Protein AF-X0T105-F1 (afdb_monomer_lite)

Structure (mmCIF, N/CA/C/O backbone):
data_AF-X0T105-F1
#
_entry.id   AF-X0T105-F1
#
loop_
_atom_site.group_PDB
_atom_site.id
_atom_site.type_symbol
_atom_site.label_atom_id
_atom_site.label_alt_id
_atom_site.label_comp_id
_atom_site.label_asym_id
_atom_site.label_entity_id
_atom_site.label_seq_id
_atom_site.pdbx_PDB_ins_code
_atom_site.Cartn_x
_atom_site.Cartn_y
_atom_site.Cartn_z
_atom_site.occupancy
_atom_site.B_iso_or_equiv
_atom_site.auth_seq_id
_atom_site.auth_comp_id
_atom_site.auth_asym_id
_atom_site.auth_atom_id
_atom_site.pdbx_PDB_model_num
ATOM 1 N N . ALA A 1 1 ? -6.327 -6.414 -24.635 1.00 57.31 1 ALA A N 1
ATOM 2 C CA . ALA A 1 1 ? -5.485 -7.602 -24.911 1.00 57.31 1 ALA A CA 1
ATOM 3 C C . ALA A 1 1 ? -4.809 -7.550 -26.286 1.00 57.31 1 ALA A C 1
ATOM 5 O O . ALA A 1 1 ? -3.588 -7.620 -26.328 1.00 57.31 1 ALA A O 1
ATOM 6 N N . GLU A 1 2 ? -5.549 -7.419 -27.396 1.00 70.56 2 GLU A N 1
ATOM 7 C CA . GLU A 1 2 ? -4.943 -7.388 -28.745 1.00 70.56 2 GLU A CA 1
ATOM 8 C C . GLU A 1 2 ? -4.011 -6.188 -28.974 1.00 70.56 2 GLU A C 1
ATOM 10 O O . GLU A 1 2 ? -2.948 -6.356 -29.557 1.00 70.56 2 GLU A O 1
ATOM 15 N N . GLU A 1 3 ? -4.324 -5.018 -28.413 1.00 72.06 3 GLU A N 1
ATOM 16 C CA . GLU A 1 3 ? -3.436 -3.845 -28.437 1.00 72.06 3 GLU A CA 1
ATOM 17 C C . GLU A 1 3 ? -2.077 -4.120 -27.766 1.00 72.06 3 GLU A C 1
ATOM 19 O O . GLU A 1 3 ? -1.026 -3.892 -28.360 1.00 72.06 3 GLU A O 1
ATOM 24 N N . VAL A 1 4 ? -2.084 -4.705 -26.561 1.00 66.38 4 VAL A N 1
ATOM 25 C CA . VAL A 1 4 ? -0.856 -5.054 -25.827 1.00 66.38 4 VAL A CA 1
ATOM 26 C C . VAL A 1 4 ? -0.055 -6.121 -26.575 1.00 66.38 4 VAL A C 1
ATOM 28 O O . VAL A 1 4 ? 1.163 -6.005 -26.698 1.00 66.38 4 VAL A O 1
ATOM 31 N N . LYS A 1 5 ? -0.724 -7.134 -27.146 1.00 68.88 5 LYS A N 1
ATOM 32 C CA . LYS A 1 5 ? -0.069 -8.143 -27.994 1.00 68.88 5 LYS A CA 1
ATOM 33 C C . LYS A 1 5 ? 0.552 -7.517 -29.239 1.00 68.88 5 LYS A C 1
ATOM 35 O O . LYS A 1 5 ? 1.673 -7.876 -29.583 1.00 68.88 5 LYS A O 1
ATOM 40 N N . SER A 1 6 ? -0.152 -6.597 -29.897 1.00 71.50 6 SER A N 1
ATOM 41 C CA . SER A 1 6 ? 0.348 -5.876 -31.070 1.00 71.50 6 SER A CA 1
ATOM 42 C C . SER A 1 6 ? 1.576 -5.043 -30.717 1.00 71.50 6 SER A C 1
ATOM 44 O O . SER A 1 6 ? 2.575 -5.126 -31.422 1.00 71.50 6 SER A O 1
ATOM 46 N N . ARG A 1 7 ? 1.544 -4.318 -29.590 1.00 71.75 7 ARG A N 1
ATOM 47 C CA . ARG A 1 7 ? 2.670 -3.508 -29.102 1.00 71.75 7 ARG A CA 1
ATOM 48 C C . ARG A 1 7 ? 3.881 -4.356 -28.718 1.00 71.75 7 ARG A C 1
ATOM 50 O O . ARG A 1 7 ? 5.001 -3.950 -28.980 1.00 71.75 7 ARG A O 1
ATOM 57 N N . ILE A 1 8 ? 3.679 -5.532 -28.118 1.00 67.19 8 ILE A N 1
ATOM 58 C CA . ILE A 1 8 ? 4.776 -6.469 -27.815 1.00 67.19 8 ILE A CA 1
ATOM 59 C C . ILE A 1 8 ? 5.358 -7.054 -29.109 1.00 67.19 8 ILE A C 1
ATOM 61 O O . ILE A 1 8 ? 6.574 -7.147 -29.245 1.00 67.19 8 ILE A O 1
ATOM 65 N N . ARG A 1 9 ? 4.507 -7.438 -30.067 1.00 71.06 9 ARG A N 1
ATOM 66 C CA . ARG A 1 9 ? 4.935 -7.999 -31.360 1.00 71.06 9 ARG A CA 1
ATOM 67 C C . ARG A 1 9 ? 5.631 -6.971 -32.248 1.00 71.06 9 ARG A C 1
ATOM 69 O O . ARG A 1 9 ? 6.526 -7.349 -32.982 1.00 71.06 9 ARG A O 1
ATOM 76 N N . SER A 1 10 ? 5.283 -5.689 -32.152 1.00 68.94 10 SER A N 1
ATOM 77 C CA . SER A 1 10 ? 5.958 -4.624 -32.904 1.00 68.94 10 SER A CA 1
ATOM 78 C C . SER A 1 10 ? 7.367 -4.300 -32.396 1.00 68.94 10 SER A C 1
ATOM 80 O O . SER A 1 10 ? 8.047 -3.494 -33.016 1.00 68.94 10 SER A O 1
ATOM 82 N N . LEU A 1 11 ? 7.823 -4.906 -31.291 1.00 67.12 11 LEU A N 1
ATOM 83 C CA . LEU A 1 11 ? 9.195 -4.762 -30.775 1.00 67.12 11 LEU A CA 1
ATOM 84 C C . LEU A 1 11 ? 10.200 -5.676 -31.505 1.00 67.12 11 LEU A C 1
ATOM 86 O O . LEU A 1 11 ? 11.278 -5.953 -30.977 1.00 67.12 11 LEU A O 1
ATOM 90 N N . GLU A 1 12 ? 9.844 -6.184 -32.691 1.00 53.31 12 GLU A N 1
ATOM 91 C CA . GLU A 1 12 ? 10.689 -7.046 -33.519 1.00 53.31 12 GLU A CA 1
ATOM 92 C C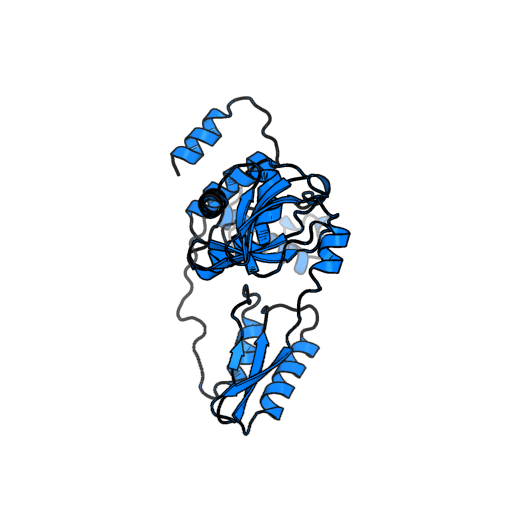 . GLU A 1 12 ? 12.114 -6.470 -33.643 1.00 53.31 12 GLU A C 1
ATOM 94 O O . GLU A 1 12 ? 12.324 -5.383 -34.172 1.00 53.31 12 GLU A O 1
ATOM 99 N N . SER A 1 13 ? 13.094 -7.245 -33.159 1.00 55.31 13 SER A N 1
ATOM 100 C CA . SER A 1 13 ? 14.557 -7.045 -33.219 1.00 55.31 13 SER A CA 1
ATOM 101 C C . SER A 1 13 ? 15.255 -6.164 -32.168 1.00 55.31 13 SER A C 1
ATOM 103 O O . SER A 1 13 ? 16.487 -6.189 -32.110 1.00 55.31 13 SER A O 1
ATOM 105 N N . GLU A 1 14 ? 14.548 -5.485 -31.261 1.00 60.16 14 GLU A N 1
ATOM 106 C CA . GLU A 1 14 ? 15.212 -4.666 -30.235 1.00 60.16 14 GLU A CA 1
ATOM 107 C C . GLU A 1 14 ? 15.417 -5.405 -28.904 1.00 60.16 14 GLU A C 1
ATOM 109 O O . GLU A 1 14 ? 14.545 -6.108 -28.389 1.00 60.16 14 GLU A O 1
ATOM 114 N N . LYS A 1 15 ? 16.597 -5.223 -28.296 1.00 72.25 15 LYS A N 1
ATOM 115 C CA . LYS A 1 15 ? 16.835 -5.623 -26.903 1.00 72.25 15 LYS A CA 1
ATOM 116 C C . LYS A 1 15 ? 15.899 -4.811 -26.002 1.00 72.25 15 LYS A C 1
ATOM 118 O O . LYS A 1 15 ? 16.155 -3.640 -25.741 1.00 72.25 15 LYS A O 1
ATOM 123 N N . ILE A 1 16 ? 14.837 -5.433 -25.496 1.00 74.25 16 ILE A N 1
ATOM 124 C CA . ILE A 1 16 ? 13.918 -4.788 -24.552 1.00 74.25 16 ILE A CA 1
ATOM 125 C C . ILE A 1 16 ? 14.608 -4.676 -23.187 1.00 74.25 16 ILE A C 1
ATOM 127 O O . ILE A 1 16 ? 15.094 -5.667 -22.637 1.00 74.25 16 ILE A O 1
ATOM 131 N N . GLN A 1 17 ? 14.639 -3.471 -22.612 1.00 78.38 17 GLN A N 1
ATOM 132 C CA . GLN A 1 17 ? 15.093 -3.295 -21.232 1.00 78.38 17 GLN A CA 1
ATOM 133 C C . GLN A 1 17 ? 14.165 -4.049 -20.273 1.00 78.38 17 GLN A C 1
ATOM 135 O O . GLN A 1 17 ? 12.943 -3.969 -20.385 1.00 78.38 17 GLN A O 1
ATOM 140 N N . LEU A 1 18 ? 14.742 -4.738 -19.288 1.00 81.69 18 LEU A N 1
ATOM 141 C CA . LEU A 1 18 ? 13.999 -5.596 -18.360 1.00 81.69 18 LEU A CA 1
ATOM 142 C C . LEU A 1 18 ? 12.843 -4.866 -17.646 1.00 81.69 18 LEU A C 1
ATOM 144 O O . LEU A 1 18 ? 11.783 -5.451 -17.440 1.00 81.69 18 LEU A O 1
ATOM 148 N N . VAL A 1 19 ? 13.017 -3.578 -17.330 1.00 83.12 19 VAL A N 1
ATOM 149 C CA . VAL A 1 19 ? 11.973 -2.724 -16.737 1.00 83.12 19 VAL A CA 1
ATOM 150 C C . VAL A 1 19 ? 10.768 -2.532 -17.667 1.00 83.12 19 VAL A C 1
ATOM 152 O O . VAL A 1 19 ? 9.628 -2.621 -17.223 1.00 83.12 19 VAL A O 1
ATOM 155 N N . HIS A 1 20 ? 10.992 -2.351 -18.971 1.00 82.75 20 HIS A N 1
ATOM 156 C CA . HIS A 1 20 ? 9.908 -2.233 -19.947 1.00 82.75 20 HIS A CA 1
ATOM 157 C C . HIS A 1 20 ? 9.188 -3.572 -20.131 1.00 82.75 20 HIS A C 1
ATOM 159 O O . HIS A 1 20 ? 7.960 -3.612 -20.161 1.00 82.75 20 HIS A O 1
ATOM 165 N N . ALA A 1 21 ? 9.941 -4.677 -20.180 1.00 84.75 21 ALA A N 1
ATOM 166 C CA . ALA A 1 21 ? 9.360 -6.016 -20.241 1.00 84.75 21 ALA A CA 1
ATOM 167 C C . ALA A 1 21 ? 8.460 -6.300 -19.027 1.00 84.75 21 ALA A C 1
ATOM 169 O O . ALA A 1 21 ? 7.371 -6.848 -19.193 1.00 84.75 21 ALA A O 1
ATOM 170 N N . TYR A 1 22 ? 8.877 -5.879 -17.827 1.00 87.81 22 TYR A N 1
ATOM 171 C CA . TYR A 1 22 ? 8.063 -5.975 -16.615 1.00 87.81 22 TYR A CA 1
ATOM 172 C C . TYR A 1 22 ? 6.705 -5.277 -16.784 1.00 87.81 22 TYR A C 1
ATOM 174 O O . TYR A 1 22 ? 5.677 -5.923 -16.591 1.00 87.81 22 TYR A O 1
ATOM 182 N N . PHE A 1 23 ? 6.680 -4.004 -17.196 1.00 88.62 23 PHE A N 1
ATOM 183 C CA . PHE A 1 23 ? 5.422 -3.260 -17.328 1.00 88.62 23 PHE A CA 1
ATOM 184 C C . PHE A 1 23 ? 4.513 -3.823 -18.423 1.00 88.62 23 PHE A C 1
ATOM 186 O O . PHE A 1 23 ? 3.315 -3.961 -18.196 1.00 88.62 23 PHE A O 1
ATOM 193 N N . TYR A 1 24 ? 5.064 -4.253 -19.562 1.00 86.00 24 TYR A N 1
ATOM 194 C CA . TYR A 1 24 ? 4.261 -4.895 -20.607 1.00 86.00 24 TYR A CA 1
ATOM 195 C C . TYR A 1 24 ? 3.600 -6.185 -20.132 1.00 86.00 24 TYR A C 1
ATOM 197 O O . TYR A 1 24 ? 2.417 -6.404 -20.390 1.00 86.00 24 TYR A O 1
ATOM 205 N N . LEU A 1 25 ? 4.342 -7.036 -19.425 1.00 88.06 25 LEU A N 1
ATOM 206 C CA . LEU A 1 25 ? 3.786 -8.261 -18.861 1.00 88.06 25 LEU A CA 1
ATOM 207 C C . LEU A 1 25 ? 2.789 -7.953 -17.737 1.00 88.06 25 LEU A C 1
ATOM 209 O O . LEU A 1 25 ? 1.783 -8.650 -17.618 1.00 88.06 25 LEU A O 1
ATOM 213 N N . GLN A 1 26 ? 3.031 -6.906 -16.945 1.00 90.19 26 GLN A N 1
ATOM 214 C CA . GLN A 1 26 ? 2.130 -6.499 -15.873 1.00 90.19 26 GLN A CA 1
ATOM 215 C C . GLN A 1 26 ? 0.808 -5.954 -16.417 1.00 90.19 26 GLN A C 1
ATOM 217 O O . GLN A 1 26 ? -0.227 -6.279 -15.852 1.00 90.19 26 GLN A O 1
ATOM 222 N N . GLU A 1 27 ? 0.793 -5.223 -17.534 1.00 90.19 27 GLU A N 1
ATOM 223 C CA . GLU A 1 27 ? -0.458 -4.827 -18.202 1.00 90.19 27 GLU A CA 1
ATOM 224 C C . GLU A 1 27 ? -1.258 -6.046 -18.697 1.00 90.19 27 GLU A C 1
ATOM 226 O O . GLU A 1 27 ? -2.483 -6.094 -18.569 1.00 90.19 27 GLU A O 1
ATOM 231 N N . VAL A 1 28 ? -0.578 -7.071 -19.232 1.00 87.81 28 VAL A N 1
ATOM 232 C CA . VAL A 1 28 ? -1.235 -8.334 -19.622 1.00 87.81 28 VAL A CA 1
ATOM 233 C C . VAL A 1 28 ? -1.814 -9.045 -18.401 1.00 87.81 28 VAL A C 1
ATOM 235 O O . VAL A 1 28 ? -2.937 -9.540 -18.457 1.00 87.81 28 VAL A O 1
ATOM 238 N N . ALA A 1 29 ? -1.065 -9.093 -17.301 1.00 88.69 29 ALA A N 1
ATOM 239 C CA . ALA A 1 29 ? -1.524 -9.685 -16.053 1.00 88.69 29 ALA A CA 1
ATOM 240 C C . ALA A 1 29 ? -2.717 -8.902 -15.473 1.00 88.69 29 ALA A C 1
ATOM 242 O O . ALA A 1 29 ? -3.734 -9.491 -15.113 1.00 88.69 29 ALA A O 1
ATOM 243 N N . ALA A 1 30 ? -2.644 -7.570 -15.491 1.00 90.25 30 ALA A N 1
ATOM 244 C CA . ALA A 1 30 ? -3.697 -6.682 -15.024 1.00 90.25 30 ALA A CA 1
ATOM 245 C C . ALA A 1 30 ? -4.996 -6.839 -15.810 1.00 90.25 30 ALA A C 1
ATOM 247 O O . ALA A 1 30 ? -6.070 -6.797 -15.214 1.00 90.25 30 ALA A O 1
ATOM 248 N N . PHE A 1 31 ? -4.925 -7.118 -17.112 1.00 86.75 31 PHE A N 1
ATOM 249 C CA . PHE A 1 31 ? -6.108 -7.416 -17.922 1.00 86.75 31 PHE A CA 1
ATOM 250 C C . PHE A 1 31 ? -6.944 -8.585 -17.373 1.00 86.75 31 PHE A C 1
ATOM 252 O O . PHE A 1 31 ? -8.161 -8.588 -17.541 1.00 86.75 31 PHE A O 1
ATOM 259 N N . MET A 1 32 ? -6.321 -9.555 -16.697 1.00 86.69 32 MET A N 1
ATOM 260 C CA . MET A 1 32 ? -7.030 -10.698 -16.112 1.00 86.69 32 MET A CA 1
ATOM 261 C C . MET A 1 32 ? -7.879 -10.314 -14.894 1.00 86.69 32 MET A C 1
ATOM 263 O O . MET A 1 32 ? -8.786 -11.065 -14.550 1.00 86.69 32 MET A O 1
ATOM 267 N N . GLN A 1 33 ? -7.597 -9.161 -14.267 1.00 87.81 33 GLN A N 1
ATOM 268 C CA . GLN A 1 33 ? -8.252 -8.682 -13.042 1.00 87.81 33 GLN A CA 1
ATOM 269 C C . GLN A 1 33 ? -8.313 -9.775 -11.954 1.00 87.81 33 GLN A C 1
ATOM 271 O O . GLN A 1 33 ? -9.323 -9.951 -11.279 1.00 87.81 33 GLN A O 1
ATOM 276 N N . ASP A 1 34 ? -7.222 -10.528 -11.811 1.00 85.81 34 ASP A N 1
ATOM 277 C CA . ASP A 1 34 ? -7.044 -11.553 -10.788 1.00 85.81 34 ASP A CA 1
ATOM 278 C C . ASP A 1 34 ? -5.844 -11.195 -9.907 1.00 85.81 34 ASP A C 1
ATOM 280 O O . ASP A 1 34 ? -4.727 -11.081 -10.412 1.00 85.81 34 ASP A O 1
ATOM 284 N N . GLU A 1 35 ? -6.067 -11.063 -8.597 1.00 81.88 35 GLU A N 1
ATOM 285 C CA . GLU A 1 35 ? -5.063 -10.691 -7.588 1.00 81.88 35 GLU A CA 1
ATOM 286 C C . GLU A 1 35 ? -3.753 -11.484 -7.692 1.00 81.88 35 GLU A C 1
ATOM 288 O O . GLU A 1 35 ? -2.650 -10.952 -7.493 1.00 81.88 35 GLU A O 1
ATOM 293 N N . HIS A 1 36 ? -3.884 -12.782 -7.946 1.00 82.75 36 HIS A N 1
ATOM 294 C CA . HIS A 1 36 ? -2.789 -13.737 -7.884 1.00 82.75 36 HIS A CA 1
ATOM 295 C C . HIS A 1 36 ? -2.027 -13.805 -9.212 1.00 82.75 36 HIS A C 1
ATOM 297 O O . HIS A 1 36 ? -0.883 -14.266 -9.258 1.00 82.75 36 HIS A O 1
ATOM 303 N N . THR A 1 37 ? -2.614 -13.264 -10.279 1.00 86.00 37 THR A N 1
ATOM 304 C CA . THR A 1 37 ? -2.012 -13.112 -11.599 1.00 86.00 37 THR A CA 1
ATOM 305 C C . THR A 1 37 ? -1.273 -11.781 -11.676 1.00 86.00 37 THR A C 1
ATOM 307 O O . THR A 1 37 ? -1.793 -10.777 -12.157 1.00 86.00 37 THR A O 1
ATOM 310 N N . LYS A 1 38 ? -0.023 -11.777 -11.203 1.00 85.50 38 LYS A N 1
ATOM 311 C CA . LYS A 1 38 ? 0.875 -10.614 -11.251 1.00 85.50 38 LYS A CA 1
ATOM 312 C C . LYS A 1 38 ? 2.287 -10.990 -11.663 1.00 85.50 38 LYS A C 1
ATOM 314 O O . LYS A 1 38 ? 2.777 -12.082 -11.362 1.00 85.50 38 LYS A O 1
ATOM 319 N N . VAL A 1 39 ? 2.971 -10.053 -12.304 1.00 86.94 39 VAL A N 1
ATOM 320 C CA . VAL A 1 39 ? 4.407 -10.156 -12.549 1.00 86.94 39 VAL A CA 1
ATOM 321 C C . VAL A 1 39 ? 5.117 -9.751 -11.268 1.00 86.94 39 VAL A C 1
ATOM 323 O O . VAL A 1 39 ? 4.857 -8.693 -10.700 1.00 86.94 39 VAL A O 1
ATOM 326 N N . ARG A 1 40 ? 6.011 -10.606 -10.767 1.00 80.06 40 ARG A N 1
ATOM 327 C CA . ARG A 1 40 ? 6.778 -10.259 -9.569 1.00 80.06 40 ARG A CA 1
ATOM 328 C C . ARG A 1 40 ? 7.721 -9.105 -9.876 1.00 80.06 40 ARG A C 1
ATOM 330 O O . ARG A 1 40 ? 8.442 -9.135 -10.872 1.00 80.06 40 ARG A O 1
ATOM 337 N N . PHE A 1 41 ? 7.735 -8.134 -8.971 1.00 72.50 41 PHE A N 1
ATOM 338 C CA . PHE A 1 41 ? 8.674 -7.024 -9.004 1.00 72.50 41 PHE A CA 1
ATOM 339 C C . PHE A 1 41 ? 10.119 -7.534 -9.072 1.00 72.50 41 PHE A C 1
ATOM 341 O O . PHE A 1 41 ? 10.470 -8.543 -8.446 1.00 72.50 41 PHE A O 1
ATOM 348 N N . LEU A 1 42 ? 10.967 -6.857 -9.846 1.00 73.25 42 LEU A N 1
ATOM 349 C CA . LEU A 1 42 ? 12.355 -7.276 -10.031 1.00 73.25 42 LEU A CA 1
ATOM 350 C C . LEU A 1 42 ? 13.124 -7.122 -8.715 1.00 73.25 42 LEU A C 1
ATOM 352 O O . LEU A 1 42 ? 13.201 -6.031 -8.160 1.00 73.25 42 LEU A O 1
ATOM 356 N N . ARG A 1 43 ? 13.776 -8.191 -8.241 1.00 69.56 43 ARG A N 1
ATOM 357 C CA . ARG A 1 43 ? 14.592 -8.151 -7.008 1.00 69.56 43 ARG A CA 1
ATOM 358 C C . ARG A 1 43 ? 15.737 -7.130 -7.055 1.00 69.56 43 ARG A C 1
ATOM 360 O O . ARG A 1 43 ? 16.271 -6.765 -6.017 1.00 69.56 43 ARG A O 1
ATOM 367 N N . THR A 1 44 ? 16.150 -6.703 -8.246 1.00 74.25 44 THR A N 1
ATOM 368 C CA . THR A 1 44 ? 17.227 -5.726 -8.458 1.00 74.25 44 THR A CA 1
ATOM 369 C C . THR A 1 44 ? 16.726 -4.293 -8.580 1.00 74.25 44 THR A C 1
ATOM 371 O O . THR A 1 44 ? 17.521 -3.411 -8.887 1.00 74.25 44 THR A O 1
ATOM 374 N N . TRP A 1 45 ? 15.436 -4.039 -8.364 1.00 76.00 45 TRP A N 1
ATOM 375 C CA . TRP A 1 45 ? 14.841 -2.731 -8.602 1.00 76.00 45 TRP A CA 1
ATOM 376 C C . TRP A 1 45 ? 15.522 -1.602 -7.834 1.00 76.00 45 TRP A C 1
ATOM 378 O O . TRP A 1 45 ? 15.879 -0.596 -8.433 1.00 76.00 45 TRP A O 1
ATOM 388 N N . ASP A 1 46 ? 15.811 -1.817 -6.552 1.00 78.25 46 ASP A N 1
ATOM 389 C CA . ASP A 1 46 ? 16.501 -0.839 -5.701 1.00 78.25 46 ASP A CA 1
ATOM 390 C C . ASP A 1 46 ? 17.898 -0.484 -6.219 1.00 78.25 46 ASP A C 1
ATOM 392 O O . ASP A 1 46 ? 18.402 0.599 -5.946 1.00 78.25 46 ASP A O 1
ATOM 396 N N . LYS A 1 47 ? 18.522 -1.366 -7.012 1.00 80.94 47 LYS A N 1
ATOM 397 C CA . LYS A 1 47 ? 19.796 -1.070 -7.683 1.00 80.94 47 LYS A CA 1
ATOM 398 C C . LYS A 1 47 ? 19.612 -0.179 -8.911 1.00 80.94 47 LYS A C 1
ATOM 400 O O . LYS A 1 47 ? 20.526 0.557 -9.259 1.00 80.94 47 LYS A O 1
ATOM 405 N N . HIS A 1 48 ? 18.472 -0.284 -9.592 1.00 81.19 48 HIS A N 1
ATOM 406 C CA . HIS A 1 48 ? 18.157 0.516 -10.780 1.00 81.19 48 HIS A CA 1
ATOM 407 C C . HIS A 1 48 ? 17.529 1.866 -10.427 1.00 81.19 48 HIS A C 1
ATOM 409 O O . HIS A 1 48 ? 17.724 2.832 -11.156 1.00 81.19 48 HIS A O 1
ATOM 415 N N . PHE A 1 49 ? 16.813 1.922 -9.306 1.00 85.44 49 PHE A N 1
ATOM 416 C CA . PHE A 1 49 ? 16.136 3.098 -8.780 1.00 85.44 49 PHE A CA 1
ATOM 417 C C . PHE A 1 49 ? 16.439 3.177 -7.278 1.00 85.44 49 PHE A C 1
ATOM 419 O O . PHE A 1 49 ? 15.629 2.718 -6.474 1.00 85.44 49 PHE A O 1
ATOM 426 N N . PRO A 1 50 ? 17.629 3.656 -6.875 1.00 87.56 50 PRO A N 1
ATOM 427 C CA . PRO A 1 50 ? 17.993 3.783 -5.459 1.00 87.56 50 PRO A CA 1
ATOM 428 C C . PRO A 1 50 ? 17.296 4.968 -4.774 1.00 87.56 50 PRO A C 1
ATOM 430 O O . PRO A 1 50 ? 17.184 5.014 -3.549 1.00 87.56 50 PRO A O 1
ATOM 433 N N . GLU A 1 51 ? 16.816 5.912 -5.578 1.00 91.56 51 GLU A N 1
ATOM 434 C CA . GLU A 1 51 ? 16.114 7.116 -5.163 1.00 91.56 51 GLU A CA 1
ATOM 435 C C . GLU A 1 51 ? 14.631 6.821 -4.896 1.00 91.56 51 GLU A C 1
ATOM 437 O O . GLU A 1 51 ? 14.012 5.936 -5.505 1.00 91.56 51 GLU A O 1
ATOM 442 N N . ARG A 1 52 ? 14.038 7.558 -3.960 1.00 93.44 52 ARG A N 1
ATOM 443 C CA . ARG A 1 52 ? 12.626 7.449 -3.591 1.00 93.44 52 ARG A CA 1
ATOM 444 C C . ARG A 1 52 ? 11.943 8.798 -3.671 1.00 93.44 52 ARG A C 1
ATOM 446 O O . ARG A 1 52 ? 12.490 9.810 -3.239 1.00 93.44 52 ARG A O 1
ATOM 453 N N . PHE A 1 53 ? 10.723 8.769 -4.201 1.00 96.38 53 PHE A N 1
ATOM 454 C CA . PHE A 1 53 ? 9.788 9.876 -4.081 1.00 96.38 53 PHE A CA 1
ATOM 455 C C . PHE A 1 53 ? 9.370 9.989 -2.609 1.00 96.38 53 PHE A C 1
ATOM 457 O O . PHE A 1 53 ? 8.866 9.002 -2.074 1.00 96.38 53 PHE A O 1
ATOM 464 N N . PRO A 1 54 ? 9.613 11.124 -1.934 1.00 96.75 54 PRO A N 1
ATOM 465 C CA . PRO A 1 54 ? 9.490 11.204 -0.481 1.00 96.75 54 PRO A CA 1
ATOM 466 C C . PRO A 1 54 ? 8.064 11.454 0.024 1.00 96.75 54 PRO A C 1
ATOM 468 O O . PRO A 1 54 ? 7.869 11.522 1.233 1.00 96.75 54 PRO A O 1
ATOM 471 N N . LEU A 1 55 ? 7.069 11.610 -0.853 1.00 97.31 55 LEU A N 1
ATOM 472 C CA . LEU A 1 55 ? 5.696 11.875 -0.425 1.00 97.31 55 LEU A CA 1
ATOM 473 C C . LEU A 1 55 ? 4.919 10.568 -0.252 1.00 97.31 55 LEU A C 1
ATOM 475 O O . LEU A 1 55 ? 4.778 9.788 -1.198 1.00 97.31 55 LEU A O 1
ATOM 479 N N . ILE A 1 56 ? 4.360 10.365 0.939 1.00 95.62 56 ILE A N 1
ATOM 480 C CA . ILE A 1 56 ? 3.328 9.357 1.182 1.00 95.62 56 ILE A CA 1
ATOM 481 C C . ILE A 1 56 ? 2.000 9.952 0.737 1.00 95.62 56 ILE A C 1
ATOM 483 O O . ILE A 1 56 ? 1.589 10.993 1.249 1.00 95.62 56 ILE A O 1
ATOM 487 N N . ILE A 1 57 ? 1.324 9.299 -0.207 1.00 96.25 57 ILE A N 1
ATOM 488 C CA . ILE A 1 57 ? 0.073 9.797 -0.782 1.00 96.25 57 ILE A CA 1
ATOM 489 C C . ILE A 1 57 ? -1.138 8.978 -0.337 1.00 96.25 57 ILE A C 1
ATOM 491 O O . ILE A 1 57 ? -1.030 7.803 0.014 1.00 96.25 57 ILE A O 1
ATOM 495 N N . LYS A 1 58 ? -2.315 9.596 -0.407 1.00 95.50 58 LYS A N 1
ATOM 496 C CA . LYS A 1 58 ? -3.613 8.941 -0.273 1.00 95.50 58 LYS A CA 1
ATOM 497 C C . LYS A 1 58 ? -4.508 9.318 -1.438 1.00 95.50 58 LYS A C 1
ATOM 499 O O . LYS A 1 58 ? -4.683 10.496 -1.730 1.00 95.50 58 LYS A O 1
ATOM 504 N N . ILE A 1 59 ? -5.116 8.322 -2.066 1.00 94.44 59 ILE A N 1
ATOM 505 C CA . ILE A 1 59 ? -6.116 8.513 -3.107 1.00 94.44 59 ILE A CA 1
ATOM 506 C C . ILE A 1 59 ? -7.482 8.481 -2.433 1.00 94.44 59 ILE A C 1
ATOM 508 O O . ILE A 1 59 ? -7.934 7.449 -1.922 1.00 94.44 59 ILE A O 1
ATOM 512 N N . PHE A 1 60 ? -8.170 9.615 -2.446 1.00 90.88 60 PHE A N 1
ATOM 513 C CA . PHE A 1 60 ? -9.516 9.725 -1.908 1.00 90.88 60 PHE A CA 1
ATOM 514 C C . PHE A 1 60 ? -10.460 10.258 -2.978 1.00 90.88 60 PHE A C 1
ATOM 516 O O . PHE A 1 60 ? -10.323 11.381 -3.457 1.00 90.88 60 PHE A O 1
ATOM 523 N N . LYS A 1 61 ? -11.443 9.423 -3.340 1.00 86.31 61 LYS A N 1
ATOM 524 C CA . LYS A 1 61 ? -12.283 9.617 -4.531 1.00 86.31 61 LYS A CA 1
ATOM 525 C C . LYS A 1 61 ? -11.402 9.736 -5.782 1.00 86.31 61 LYS A C 1
ATOM 527 O O . LYS A 1 61 ? -10.792 8.731 -6.138 1.00 86.31 61 LYS A O 1
ATOM 532 N N . GLU A 1 62 ? -11.351 10.916 -6.390 1.00 84.62 62 GLU A N 1
ATOM 533 C CA . GLU A 1 62 ? -10.606 11.235 -7.616 1.00 84.62 62 GLU A CA 1
ATOM 534 C C . GLU A 1 62 ? -9.354 12.082 -7.333 1.00 84.62 62 GLU A C 1
ATOM 536 O O . GLU A 1 62 ? -8.549 12.312 -8.228 1.00 84.62 62 GLU A O 1
ATOM 541 N N . ASN A 1 63 ? -9.160 12.503 -6.079 1.00 92.94 63 ASN A N 1
ATOM 542 C CA . ASN A 1 63 ? -8.081 13.400 -5.686 1.00 92.94 63 ASN A CA 1
ATOM 543 C C . ASN A 1 63 ? -6.957 12.633 -4.989 1.00 92.94 63 ASN A C 1
ATOM 545 O O . ASN A 1 63 ? -7.180 11.602 -4.340 1.00 92.94 63 ASN A O 1
ATOM 549 N N . VAL A 1 64 ? -5.750 13.183 -5.081 1.00 96.88 64 VAL A N 1
ATOM 550 C CA . VAL A 1 64 ? -4.562 12.662 -4.407 1.00 96.88 64 VAL A CA 1
ATOM 551 C C . VAL A 1 64 ? -4.128 13.656 -3.346 1.00 96.88 64 VAL A C 1
ATOM 553 O O . VAL A 1 64 ? -3.997 14.840 -3.624 1.00 96.88 64 VAL A O 1
ATOM 556 N N . TYR A 1 65 ? -3.905 13.174 -2.132 1.00 97.88 65 TYR A N 1
ATOM 557 C CA . TYR A 1 65 ? -3.509 13.987 -0.990 1.00 97.88 65 TYR A CA 1
ATOM 558 C C . TYR A 1 65 ? -2.157 13.535 -0.461 1.00 97.88 65 TYR A C 1
ATOM 560 O O . TYR A 1 65 ? -1.882 12.337 -0.401 1.00 97.88 65 TYR A O 1
ATOM 568 N N . VAL A 1 66 ? -1.327 14.480 -0.040 1.00 97.81 66 VAL A N 1
ATOM 569 C CA . VAL A 1 66 ? -0.083 14.199 0.676 1.00 97.81 66 VAL A CA 1
ATOM 570 C C . VAL A 1 66 ? -0.435 13.873 2.123 1.00 97.81 66 VAL A C 1
ATOM 572 O O . VAL A 1 66 ? -0.973 14.708 2.835 1.00 97.81 66 VAL A O 1
ATOM 575 N N . MET A 1 67 ? -0.148 12.661 2.580 1.00 96.38 67 MET A N 1
ATOM 576 C CA . MET A 1 67 ? -0.302 12.280 3.988 1.00 96.38 67 MET A CA 1
ATOM 577 C C . MET A 1 67 ? 0.916 12.681 4.809 1.00 96.38 67 MET A C 1
ATOM 579 O O . MET A 1 67 ? 0.784 13.061 5.969 1.00 96.38 67 MET A O 1
ATOM 583 N N . GLN A 1 68 ? 2.099 12.576 4.207 1.00 96.19 68 GLN A N 1
ATOM 584 C CA . GLN A 1 68 ? 3.364 12.877 4.857 1.00 96.19 68 GLN A CA 1
ATOM 585 C C . GLN A 1 68 ? 4.419 13.220 3.806 1.00 96.19 68 GLN A C 1
ATOM 587 O O . GLN A 1 68 ? 4.523 12.534 2.789 1.00 96.19 68 GLN A O 1
ATOM 592 N N . ASP A 1 69 ? 5.220 14.244 4.078 1.00 97.25 69 ASP A N 1
ATOM 593 C CA . ASP A 1 69 ? 6.470 14.505 3.370 1.00 97.25 69 ASP A CA 1
ATOM 594 C C . ASP A 1 69 ? 7.632 13.957 4.208 1.00 97.25 69 ASP A C 1
ATOM 596 O O . ASP A 1 69 ? 7.875 14.402 5.331 1.00 97.25 69 ASP A O 1
ATOM 600 N N . LEU A 1 70 ? 8.316 12.937 3.691 1.00 96.69 70 LEU A N 1
ATOM 601 C CA . LEU A 1 70 ? 9.495 12.341 4.327 1.00 96.69 70 LEU A CA 1
ATOM 602 C C . LEU A 1 70 ? 10.788 13.082 3.951 1.00 96.69 70 LEU A C 1
ATOM 604 O O . LEU A 1 70 ? 11.857 12.794 4.497 1.00 96.69 70 LEU A O 1
ATOM 608 N N . GLY A 1 71 ? 10.718 13.998 2.992 1.00 95.25 71 GLY A N 1
ATOM 609 C CA . GLY A 1 71 ? 11.841 14.730 2.437 1.00 95.25 71 GLY A CA 1
ATOM 610 C C . GLY A 1 71 ? 11.997 16.123 3.046 1.00 95.25 71 GLY A C 1
ATOM 611 O O . GLY A 1 71 ? 11.347 16.475 4.028 1.00 95.25 71 GLY A O 1
ATOM 612 N N . PRO A 1 72 ? 12.897 16.934 2.473 1.00 95.56 72 PRO A N 1
ATOM 613 C CA . PRO A 1 72 ? 13.147 18.297 2.927 1.00 95.56 72 PRO A CA 1
ATOM 614 C C . PRO A 1 72 ? 12.237 19.343 2.259 1.00 95.56 72 PRO A C 1
ATOM 616 O O . PRO A 1 72 ? 12.439 20.530 2.499 1.00 95.56 72 PRO A O 1
ATOM 619 N N . ALA A 1 73 ? 11.297 18.947 1.386 1.00 95.69 73 ALA A N 1
ATOM 620 C CA . ALA A 1 73 ? 10.462 19.897 0.643 1.00 95.69 73 ALA A CA 1
ATOM 621 C C . ALA A 1 73 ? 9.455 20.621 1.552 1.00 95.69 73 ALA A C 1
ATOM 623 O O . ALA A 1 73 ? 9.131 21.778 1.297 1.00 95.69 73 ALA A O 1
ATOM 624 N N . GLY A 1 74 ? 9.023 19.971 2.635 1.00 95.00 74 GLY A N 1
ATOM 625 C CA . GLY A 1 74 ? 8.160 20.562 3.651 1.00 95.00 74 GLY A CA 1
ATOM 626 C C . GLY A 1 74 ? 6.715 20.734 3.193 1.00 95.00 74 GLY A C 1
ATOM 627 O O . GLY A 1 74 ? 6.048 21.647 3.676 1.00 95.00 74 GLY A O 1
ATOM 628 N N . ILE A 1 75 ? 6.227 19.889 2.277 1.00 97.69 75 ILE A N 1
ATOM 629 C CA . ILE A 1 75 ? 4.841 19.975 1.800 1.00 97.69 75 ILE A CA 1
ATOM 630 C C . ILE A 1 75 ? 3.891 19.665 2.968 1.00 97.69 75 ILE A C 1
ATOM 632 O O . ILE A 1 75 ? 4.012 18.595 3.577 1.00 97.69 75 ILE A O 1
ATOM 636 N N . PRO A 1 76 ? 2.932 20.554 3.291 1.00 97.75 76 PRO A N 1
ATOM 637 C CA . PRO A 1 76 ? 2.009 20.323 4.394 1.00 97.75 76 PRO A CA 1
ATOM 638 C C . PRO A 1 76 ? 1.180 19.046 4.209 1.00 97.75 76 PRO A C 1
ATOM 640 O O . PRO A 1 76 ? 0.733 18.723 3.103 1.00 97.75 76 PRO A O 1
ATOM 643 N N . ALA A 1 77 ? 0.920 18.335 5.307 1.00 97.31 77 ALA A N 1
ATOM 644 C CA . ALA A 1 77 ? -0.002 17.205 5.293 1.00 97.31 77 ALA A CA 1
ATOM 645 C C . ALA A 1 77 ? -1.407 17.654 4.855 1.00 97.31 77 ALA A C 1
ATOM 647 O O . ALA A 1 77 ? -1.842 18.769 5.138 1.00 97.31 77 ALA A O 1
ATOM 648 N N . TYR A 1 78 ? -2.114 16.759 4.176 1.00 96.94 78 TYR A N 1
ATOM 649 C CA . TYR A 1 78 ? -3.423 16.960 3.552 1.00 96.94 78 TYR A CA 1
ATOM 650 C C . TYR A 1 78 ? -3.450 17.947 2.379 1.00 96.94 78 TYR A C 1
ATOM 652 O O . TYR A 1 78 ? -4.531 18.243 1.870 1.00 96.94 78 TYR A O 1
ATOM 660 N N . SER A 1 79 ? -2.287 18.389 1.892 1.00 98.19 79 SER A N 1
ATOM 661 C CA . SER A 1 79 ? -2.193 19.101 0.615 1.00 98.19 79 SER A CA 1
ATOM 662 C C . SER A 1 79 ? -2.713 18.227 -0.519 1.00 98.19 79 SER A C 1
ATOM 664 O O . SER A 1 79 ? -2.365 17.048 -0.617 1.00 98.19 79 SER A O 1
ATOM 666 N N . GLU A 1 80 ? -3.527 18.799 -1.396 1.00 98.31 80 GLU A N 1
ATOM 667 C CA . GLU A 1 80 ? -3.987 18.127 -2.605 1.00 98.31 80 GLU A CA 1
ATOM 668 C C . GLU A 1 80 ? -2.912 18.225 -3.681 1.00 98.31 80 GLU A C 1
ATOM 670 O O . GLU A 1 80 ? -2.488 19.310 -4.061 1.00 98.31 80 GLU A O 1
ATOM 675 N N . LEU A 1 81 ? -2.464 17.082 -4.171 1.00 98.25 81 LEU A N 1
ATOM 676 C CA . LEU A 1 81 ? -1.444 16.970 -5.192 1.00 98.25 81 LEU A CA 1
ATOM 677 C C . LEU A 1 81 ? -2.083 17.131 -6.578 1.00 98.25 81 LEU A C 1
ATOM 679 O O . LEU A 1 81 ? -2.901 16.307 -6.986 1.00 98.25 81 LEU A O 1
ATOM 683 N N . LEU A 1 82 ? -1.696 18.180 -7.303 1.00 98.44 82 LEU A N 1
ATOM 684 C CA . LEU A 1 82 ? -2.311 18.554 -8.579 1.00 98.44 82 LEU A CA 1
ATOM 685 C C . LEU A 1 82 ? -1.538 17.992 -9.772 1.00 98.44 82 LEU A C 1
ATOM 687 O O . LEU A 1 82 ? -2.118 17.355 -10.653 1.00 98.44 82 LEU A O 1
ATOM 691 N N . SER A 1 83 ? -0.221 18.206 -9.808 1.00 98.31 83 SER A N 1
ATOM 692 C CA . SER A 1 83 ? 0.635 17.735 -10.902 1.00 98.31 83 SER A CA 1
ATOM 693 C C . SER A 1 83 ? 2.060 17.418 -10.456 1.00 98.31 83 SER A C 1
ATOM 695 O O . SER A 1 83 ? 2.535 17.926 -9.437 1.00 98.31 83 SER A O 1
ATOM 697 N N . ILE A 1 84 ? 2.728 16.563 -11.234 1.00 98.44 84 ILE A N 1
ATOM 698 C CA . ILE A 1 84 ? 4.158 16.265 -11.119 1.00 98.44 84 ILE A CA 1
ATOM 699 C C . ILE A 1 84 ? 4.806 16.440 -12.495 1.00 98.44 84 ILE A C 1
ATOM 701 O O . ILE A 1 84 ? 4.353 15.841 -13.471 1.00 98.44 84 ILE A O 1
ATOM 705 N N . ASP A 1 85 ? 5.856 17.256 -12.574 1.00 97.88 85 ASP A N 1
ATOM 706 C CA . ASP A 1 85 ? 6.568 17.633 -13.804 1.00 97.88 85 ASP A CA 1
ATOM 707 C C . ASP A 1 85 ? 5.607 18.081 -14.922 1.00 97.88 85 ASP A C 1
ATOM 709 O O . ASP A 1 85 ? 5.689 17.645 -16.072 1.00 97.88 85 ASP A O 1
ATOM 713 N N . GLY A 1 86 ? 4.632 18.919 -14.554 1.00 96.94 86 GLY A N 1
ATOM 714 C CA . GLY A 1 86 ? 3.618 19.466 -15.459 1.00 96.94 86 GLY A CA 1
ATOM 715 C C . GLY A 1 86 ? 2.509 18.493 -15.873 1.00 96.94 86 GLY A C 1
ATOM 716 O O . GLY A 1 86 ? 1.606 18.889 -16.610 1.00 96.94 86 GLY A O 1
ATOM 717 N N . ARG A 1 87 ? 2.532 17.237 -15.408 1.00 97.62 87 ARG A N 1
ATOM 718 C CA . ARG A 1 87 ? 1.494 16.244 -15.707 1.00 97.62 87 ARG A CA 1
ATOM 719 C C . ARG A 1 87 ? 0.464 16.144 -14.575 1.00 97.62 87 ARG A C 1
ATOM 721 O O . ARG A 1 87 ? 0.876 15.922 -13.435 1.00 97.62 87 ARG A O 1
ATOM 728 N N . PRO A 1 88 ? -0.854 16.237 -14.852 1.00 97.50 88 PRO A N 1
ATOM 729 C CA . PRO A 1 88 ? -1.881 16.070 -13.826 1.00 97.50 88 PRO A CA 1
ATOM 730 C C . PRO A 1 88 ? -1.777 14.713 -13.130 1.00 97.50 88 PRO A C 1
ATOM 732 O O . PRO A 1 88 ? -1.735 13.668 -13.784 1.00 97.50 88 PRO A O 1
ATOM 735 N N . VAL A 1 89 ? -1.776 14.707 -11.796 1.00 96.75 89 VAL A N 1
ATOM 736 C CA . VAL A 1 89 ? -1.641 13.458 -11.032 1.00 96.75 89 VAL A CA 1
ATOM 737 C C . VAL A 1 89 ? -2.844 12.543 -11.240 1.00 96.75 89 VAL A C 1
ATOM 739 O O . VAL A 1 89 ? -2.662 11.331 -11.308 1.00 96.75 89 VAL A O 1
ATOM 742 N N . ALA A 1 90 ? -4.044 13.093 -11.439 1.00 93.00 90 ALA A N 1
ATOM 743 C CA . ALA A 1 90 ? -5.230 12.306 -11.780 1.00 93.00 90 ALA A CA 1
ATOM 744 C C . ALA A 1 90 ? -5.005 11.422 -13.026 1.00 93.00 90 ALA A C 1
ATOM 746 O O . ALA A 1 90 ? -5.283 10.227 -12.991 1.00 93.00 90 ALA A O 1
ATOM 747 N N . GLU A 1 91 ? -4.387 11.961 -14.083 1.00 94.56 91 GLU A N 1
ATOM 748 C CA . GLU A 1 91 ? -4.057 11.184 -15.287 1.00 94.56 91 GLU A CA 1
ATOM 749 C C . GLU A 1 91 ? -2.996 10.110 -15.022 1.00 94.56 91 GLU A C 1
ATOM 751 O O . GLU A 1 91 ? -3.031 9.026 -15.608 1.00 94.56 91 GLU A O 1
ATOM 756 N N . MET A 1 92 ? -2.028 10.399 -14.146 1.00 95.44 92 MET A N 1
ATOM 757 C CA . MET A 1 92 ? -1.017 9.416 -13.750 1.00 95.44 92 MET A CA 1
ATOM 758 C C . MET A 1 92 ? -1.662 8.271 -12.965 1.00 95.44 92 MET A C 1
ATOM 760 O O . MET A 1 92 ? -1.335 7.109 -13.192 1.00 95.44 92 MET A O 1
ATOM 764 N N . ILE A 1 93 ? -2.607 8.571 -12.076 1.00 93.00 93 ILE A N 1
ATOM 765 C CA . ILE A 1 93 ? -3.380 7.562 -11.348 1.00 93.00 93 ILE A CA 1
ATOM 766 C C . ILE A 1 93 ? -4.262 6.741 -12.299 1.00 93.00 93 ILE A C 1
ATOM 768 O O . ILE A 1 93 ? -4.324 5.519 -12.162 1.00 93.00 93 ILE A O 1
ATOM 772 N N . ASP A 1 94 ? -4.856 7.353 -13.319 1.00 91.38 94 ASP A N 1
ATOM 773 C CA . ASP A 1 94 ? -5.616 6.613 -14.330 1.00 91.38 94 ASP A CA 1
ATOM 774 C C . ASP A 1 94 ? -4.750 5.634 -15.128 1.00 91.38 94 ASP A C 1
ATOM 776 O O . ASP A 1 94 ? -5.143 4.493 -15.396 1.00 91.38 94 ASP A O 1
ATOM 780 N N . ASP A 1 95 ? -3.522 6.034 -15.445 1.00 92.88 95 ASP A N 1
ATOM 781 C CA . ASP A 1 95 ? -2.534 5.144 -16.044 1.00 92.88 95 ASP A CA 1
ATOM 782 C C . ASP A 1 95 ? -2.117 4.004 -15.108 1.00 92.88 95 ASP A C 1
ATOM 784 O O . ASP A 1 95 ? -1.891 2.882 -15.570 1.00 92.88 95 ASP A O 1
ATOM 788 N N . CYS A 1 96 ? -2.060 4.253 -13.799 1.00 91.69 96 CYS A N 1
ATOM 789 C CA . CYS A 1 96 ? -1.768 3.224 -12.805 1.00 91.69 96 CYS A CA 1
ATOM 790 C C . CYS A 1 96 ? -2.805 2.090 -12.837 1.00 91.69 96 CYS A C 1
ATOM 792 O O . CYS A 1 96 ? -2.447 0.926 -12.649 1.00 91.69 96 CYS A O 1
ATOM 794 N N . TRP A 1 97 ? -4.072 2.373 -13.161 1.00 90.44 97 TRP A N 1
ATOM 795 C CA . TRP A 1 97 ? -5.116 1.343 -13.265 1.00 90.44 97 TRP A CA 1
ATOM 796 C C . TRP A 1 97 ? -4.846 0.292 -14.338 1.00 90.44 97 TRP A C 1
ATOM 798 O O . TRP A 1 97 ? -5.330 -0.834 -14.213 1.00 90.44 97 TRP A O 1
ATOM 808 N N . LYS A 1 98 ? -4.026 0.611 -15.345 1.00 90.38 98 LYS A N 1
ATOM 809 C CA . LYS A 1 98 ? -3.590 -0.342 -16.379 1.00 90.38 98 LYS A CA 1
ATOM 810 C C . LYS A 1 98 ? -2.611 -1.384 -15.836 1.00 90.38 98 LYS A C 1
ATOM 812 O O . LYS A 1 98 ? -2.436 -2.431 -16.451 1.00 90.38 98 LYS A O 1
ATOM 817 N N . LEU A 1 99 ? -1.986 -1.110 -14.691 1.00 91.44 99 LEU A N 1
ATOM 818 C CA . LEU A 1 99 ? -0.981 -1.962 -14.055 1.00 91.44 99 LEU A CA 1
ATOM 819 C C . LEU A 1 99 ? -1.529 -2.749 -12.863 1.00 91.44 99 LEU A C 1
ATOM 821 O O . LEU A 1 99 ? -0.857 -3.660 -12.377 1.00 91.44 99 LEU A O 1
ATOM 825 N N . VAL A 1 100 ? -2.732 -2.430 -12.383 1.00 91.38 100 VAL A N 1
ATOM 826 C CA . VAL A 1 100 ? -3.305 -3.066 -11.196 1.00 91.38 100 VAL A CA 1
ATOM 827 C C . VAL A 1 100 ? -4.233 -4.220 -11.580 1.00 91.38 100 VAL A C 1
ATOM 829 O O . VAL A 1 100 ? -5.296 -4.031 -12.171 1.00 91.38 100 VAL A O 1
ATOM 832 N N . ASN A 1 101 ? -3.857 -5.429 -11.166 1.00 88.19 101 ASN A N 1
ATOM 833 C CA . ASN A 1 101 ? -4.554 -6.687 -11.446 1.00 88.19 101 ASN A CA 1
ATOM 834 C C . ASN A 1 101 ? -5.681 -7.028 -10.456 1.00 88.19 101 ASN A C 1
ATOM 836 O O . ASN A 1 101 ? -6.053 -8.186 -10.337 1.00 88.19 101 ASN A O 1
ATOM 840 N N . GLN A 1 102 ? -6.234 -6.039 -9.755 1.00 85.94 102 GLN A N 1
ATOM 841 C CA . GLN A 1 102 ? -7.302 -6.243 -8.771 1.00 85.94 102 GLN A CA 1
ATOM 842 C C . GLN A 1 102 ? -8.680 -5.902 -9.309 1.00 85.94 102 GLN A C 1
ATOM 844 O O . GLN A 1 102 ? -8.783 -5.143 -10.258 1.00 85.94 102 GLN A O 1
ATOM 849 N N . THR A 1 103 ? -9.746 -6.385 -8.672 1.00 84.44 103 THR A N 1
ATOM 850 C CA . THR A 1 103 ? -11.131 -5.970 -8.976 1.00 84.44 103 THR A CA 1
ATOM 851 C C . THR A 1 103 ? -11.680 -4.971 -7.964 1.00 84.44 103 THR A C 1
ATOM 853 O O . THR A 1 103 ? -12.427 -4.066 -8.336 1.00 84.44 103 THR A O 1
ATOM 856 N N . LEU A 1 104 ? -11.289 -5.091 -6.693 1.00 86.12 104 LEU A N 1
ATOM 857 C CA . LEU A 1 104 ? -11.821 -4.272 -5.605 1.00 86.12 104 LEU A CA 1
ATOM 858 C C . LEU A 1 104 ? -11.271 -2.832 -5.659 1.00 86.12 104 LEU A C 1
ATOM 860 O O . LEU A 1 104 ? -10.056 -2.642 -5.553 1.00 86.12 104 LEU A O 1
ATOM 864 N N . PRO A 1 105 ? -12.126 -1.790 -5.757 1.00 87.12 105 PRO A N 1
ATOM 865 C CA . PRO A 1 105 ? -11.665 -0.408 -5.930 1.00 87.12 105 PRO A CA 1
ATOM 866 C C . PRO A 1 105 ? -10.779 0.130 -4.801 1.00 87.12 105 PRO A C 1
ATOM 868 O O . PRO A 1 105 ? -9.864 0.911 -5.046 1.00 87.12 105 PRO A O 1
ATOM 871 N N . HIS A 1 106 ? -11.044 -0.250 -3.548 1.00 84.12 106 HIS A N 1
ATOM 872 C CA . HIS A 1 106 ? -10.219 0.187 -2.417 1.00 84.12 106 HIS A CA 1
ATOM 873 C C . HIS A 1 106 ? -8.815 -0.421 -2.483 1.00 84.12 106 HIS A C 1
ATOM 875 O O . HIS A 1 106 ? -7.840 0.288 -2.257 1.00 84.12 106 HIS A O 1
ATOM 881 N N . TYR A 1 107 ? -8.710 -1.692 -2.877 1.00 84.62 107 TYR A N 1
ATOM 882 C CA . TYR A 1 107 ? -7.424 -2.364 -2.971 1.00 84.62 107 TYR A CA 1
ATOM 883 C C . TYR A 1 107 ? -6.631 -1.903 -4.196 1.00 84.62 107 TYR A C 1
ATOM 885 O O . TYR A 1 107 ? -5.416 -1.745 -4.116 1.00 84.62 107 TYR A O 1
ATOM 893 N N . LYS A 1 108 ? -7.316 -1.553 -5.298 1.00 88.25 108 LYS A N 1
ATOM 894 C CA . LYS A 1 108 ? -6.671 -0.860 -6.423 1.00 88.25 108 LYS A CA 1
ATOM 895 C C . LYS A 1 108 ? -5.970 0.416 -5.977 1.00 88.25 108 LYS A C 1
ATOM 897 O O . LYS A 1 108 ? -4.800 0.612 -6.295 1.00 88.25 108 LYS A O 1
ATOM 902 N N . ARG A 1 109 ? -6.691 1.255 -5.228 1.00 90.44 109 ARG A N 1
ATOM 903 C CA . ARG A 1 109 ? -6.157 2.506 -4.683 1.00 90.44 109 ARG A CA 1
ATOM 904 C C . ARG A 1 109 ? -4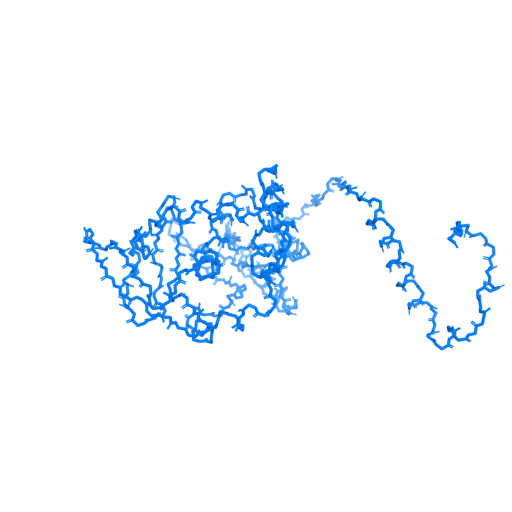.974 2.258 -3.764 1.00 90.44 109 ARG A C 1
ATOM 906 O O . ARG A 1 109 ? -3.957 2.898 -3.964 1.00 90.44 109 ARG A O 1
ATOM 913 N N . GLN A 1 110 ? -5.076 1.304 -2.841 1.00 88.50 110 GLN A N 1
ATOM 914 C CA . GLN A 1 110 ? -3.971 0.971 -1.944 1.00 88.50 110 GLN A CA 1
ATOM 915 C C . GLN A 1 110 ? -2.707 0.557 -2.711 1.00 88.50 110 GLN A C 1
ATOM 917 O O . GLN A 1 110 ? -1.638 1.093 -2.444 1.00 88.50 110 GLN A O 1
ATOM 922 N N . ILE A 1 111 ? -2.826 -0.330 -3.707 1.00 89.12 111 ILE A N 1
ATOM 923 C CA . ILE A 1 111 ? -1.673 -0.724 -4.530 1.00 89.12 111 ILE A CA 1
ATOM 924 C C . ILE A 1 111 ? -1.072 0.502 -5.217 1.00 89.12 111 ILE A C 1
ATOM 926 O O . ILE A 1 111 ? 0.135 0.698 -5.147 1.00 89.12 111 ILE A O 1
ATOM 930 N N . ALA A 1 112 ? -1.902 1.341 -5.847 1.00 91.62 112 ALA A N 1
ATOM 931 C CA . ALA A 1 112 ? -1.412 2.546 -6.503 1.00 91.62 112 ALA A CA 1
ATOM 932 C C . ALA A 1 112 ? -0.725 3.503 -5.516 1.00 91.62 112 ALA A C 1
ATOM 934 O O . ALA A 1 112 ? 0.361 3.969 -5.829 1.00 91.62 112 ALA A O 1
ATOM 935 N N . GLU A 1 113 ? -1.295 3.745 -4.332 1.00 93.06 113 GLU A N 1
ATOM 936 C CA . GLU A 1 113 ? -0.693 4.559 -3.263 1.00 93.06 113 GLU A CA 1
ATOM 937 C C . GLU A 1 113 ? 0.699 4.037 -2.866 1.00 93.06 113 GLU A C 1
ATOM 939 O O . GLU A 1 113 ? 1.655 4.810 -2.815 1.00 93.06 113 GLU A O 1
ATOM 944 N N . GLU A 1 114 ? 0.830 2.727 -2.645 1.00 89.19 114 GLU A N 1
ATOM 945 C CA . GLU A 1 114 ? 2.079 2.080 -2.217 1.00 89.19 114 GLU A CA 1
ATOM 946 C C . GLU A 1 114 ? 3.149 2.061 -3.322 1.00 89.19 114 GLU A C 1
ATOM 948 O O . GLU A 1 114 ? 4.347 2.167 -3.041 1.00 89.19 114 GLU A O 1
ATOM 953 N N . THR A 1 115 ? 2.750 1.936 -4.592 1.00 89.75 115 THR A N 1
ATOM 954 C CA . THR A 1 115 ? 3.690 1.802 -5.717 1.00 89.75 115 THR A CA 1
ATOM 955 C C . THR A 1 115 ? 3.928 3.091 -6.497 1.00 89.75 115 THR A C 1
ATOM 957 O O . THR A 1 115 ? 4.846 3.123 -7.323 1.00 89.75 115 THR A O 1
ATOM 960 N N . PHE A 1 116 ? 3.161 4.158 -6.252 1.00 93.81 116 PHE A N 1
ATOM 961 C CA . PHE A 1 116 ? 3.171 5.381 -7.064 1.00 93.81 116 PHE A CA 1
ATOM 962 C C . PHE A 1 116 ? 4.569 5.977 -7.227 1.00 93.81 116 PHE A C 1
ATOM 964 O O . PHE A 1 116 ? 5.026 6.175 -8.350 1.00 93.81 116 PHE A O 1
ATOM 971 N N . GLY A 1 117 ? 5.296 6.183 -6.124 1.00 92.50 117 GLY A N 1
ATOM 972 C CA . GLY A 1 117 ? 6.646 6.757 -6.159 1.00 92.50 117 GLY A CA 1
ATOM 973 C C . GLY A 1 117 ? 7.652 5.916 -6.953 1.00 92.50 117 GLY A C 1
ATOM 974 O O . GLY A 1 117 ? 8.596 6.441 -7.544 1.00 92.50 117 GLY A O 1
ATOM 975 N N . THR A 1 118 ? 7.428 4.603 -7.017 1.00 89.62 118 THR A N 1
ATOM 976 C CA . THR A 1 118 ? 8.230 3.695 -7.837 1.00 89.62 118 THR A CA 1
ATOM 977 C C . THR A 1 118 ? 7.855 3.794 -9.319 1.00 89.62 118 THR A C 1
ATOM 979 O O . THR A 1 118 ? 8.729 3.828 -10.191 1.00 89.62 118 THR A O 1
ATOM 982 N N . TRP A 1 119 ? 6.560 3.855 -9.627 1.00 92.06 119 TRP A N 1
ATOM 983 C CA . TRP A 1 119 ? 6.070 4.014 -10.996 1.00 92.06 119 TRP A CA 1
ATOM 984 C C . TRP A 1 119 ? 6.403 5.380 -11.587 1.00 92.06 119 TRP A C 1
ATOM 986 O O . TRP A 1 119 ? 6.701 5.451 -12.778 1.00 92.06 119 TRP A O 1
ATOM 996 N N . LEU A 1 120 ? 6.465 6.427 -10.763 1.00 94.12 120 LEU A N 1
ATOM 997 C CA . LEU A 1 120 ? 6.936 7.756 -11.148 1.00 94.12 120 LEU A CA 1
ATOM 998 C C . LEU A 1 120 ? 8.282 7.685 -11.882 1.00 94.12 120 LEU A C 1
ATOM 1000 O O . LEU A 1 120 ? 8.426 8.210 -12.983 1.00 94.12 120 LEU A O 1
ATOM 1004 N N . GLN A 1 121 ? 9.233 6.932 -11.334 1.00 90.62 121 GLN A N 1
ATOM 1005 C CA . GLN A 1 121 ? 10.561 6.789 -11.931 1.00 90.62 121 GLN A CA 1
ATOM 1006 C C . GLN A 1 121 ? 10.606 5.786 -13.081 1.00 90.62 121 GLN A C 1
ATOM 1008 O O . GLN A 1 121 ? 11.241 6.031 -14.104 1.00 90.62 121 GLN A O 1
ATOM 1013 N N . ALA A 1 122 ? 9.968 4.630 -12.924 1.00 89.38 122 ALA A N 1
ATOM 1014 C CA . ALA A 1 122 ? 10.213 3.517 -13.836 1.00 89.38 122 ALA A CA 1
ATOM 1015 C C . ALA A 1 122 ? 9.201 3.388 -14.973 1.00 89.38 122 ALA A C 1
ATOM 1017 O O . ALA A 1 122 ? 9.546 2.886 -16.043 1.00 89.38 122 ALA A O 1
ATOM 1018 N N . TYR A 1 123 ? 7.961 3.809 -14.736 1.00 91.38 123 TYR A N 1
ATOM 1019 C CA . TYR A 1 123 ? 6.893 3.767 -15.728 1.00 91.38 123 TYR A CA 1
ATOM 1020 C C . TYR A 1 123 ? 6.736 5.129 -16.404 1.00 91.38 123 TYR A C 1
ATOM 1022 O O . TYR A 1 123 ? 6.819 5.221 -17.628 1.00 91.38 123 TYR A O 1
ATOM 1030 N N . PHE A 1 124 ? 6.607 6.192 -15.606 1.00 93.19 124 PHE A N 1
ATOM 1031 C CA . PHE A 1 124 ? 6.436 7.559 -16.102 1.00 93.19 124 PHE A CA 1
ATOM 1032 C C . PHE A 1 124 ? 7.757 8.251 -16.473 1.00 93.19 124 PHE A C 1
ATOM 1034 O O . PHE A 1 124 ? 7.747 9.220 -17.226 1.00 93.19 124 PHE A O 1
ATOM 1041 N N . LYS A 1 125 ? 8.902 7.689 -16.052 1.00 91.62 125 LYS A N 1
ATOM 1042 C CA . LYS A 1 125 ? 10.262 8.152 -16.397 1.00 91.62 125 LYS A CA 1
ATOM 1043 C C . LYS A 1 125 ? 10.608 9.545 -15.857 1.00 91.62 125 LYS A C 1
ATOM 1045 O O . LYS A 1 125 ? 11.593 10.141 -16.300 1.00 91.62 125 LYS A O 1
ATOM 1050 N N . ASN A 1 126 ? 9.844 10.032 -14.885 1.00 94.31 126 ASN A N 1
ATOM 1051 C CA . ASN A 1 126 ? 10.128 11.251 -14.142 1.00 94.31 126 ASN A CA 1
ATOM 1052 C C . ASN A 1 126 ? 11.369 11.051 -13.265 1.00 94.31 126 ASN A C 1
ATOM 1054 O O . ASN A 1 126 ? 11.580 9.972 -12.704 1.00 94.31 126 ASN A O 1
ATOM 1058 N N . LYS A 1 127 ? 12.189 12.088 -13.111 1.00 93.31 127 LYS A N 1
ATOM 1059 C CA . LYS A 1 127 ? 13.439 12.023 -12.345 1.00 93.31 127 LYS A CA 1
ATOM 1060 C C . LYS A 1 127 ? 13.465 13.112 -11.281 1.00 93.31 127 LYS A C 1
ATOM 1062 O O . LYS A 1 127 ? 12.971 14.201 -11.552 1.00 93.31 127 LYS A O 1
ATOM 1067 N N . PRO A 1 128 ? 14.069 12.850 -10.112 1.00 94.12 128 PRO A N 1
ATOM 1068 C CA . PRO A 1 128 ? 14.267 13.889 -9.121 1.00 94.12 128 PRO A CA 1
ATOM 1069 C C . PRO A 1 128 ? 15.228 14.984 -9.629 1.00 94.12 128 PRO A C 1
ATOM 1071 O O . PRO A 1 128 ? 16.109 14.705 -10.449 1.00 94.12 128 PRO A O 1
ATOM 1074 N N . PRO A 1 129 ? 15.125 16.211 -9.091 1.00 97.00 129 PRO A N 1
ATOM 1075 C CA . PRO A 1 129 ? 14.019 16.673 -8.257 1.00 97.00 129 PRO A CA 1
ATOM 1076 C C . PRO A 1 129 ? 12.736 16.820 -9.087 1.00 97.00 129 PRO A C 1
ATOM 1078 O O . PRO A 1 129 ? 12.781 17.338 -10.199 1.00 97.00 129 PRO A O 1
ATOM 1081 N N . TRP A 1 130 ? 11.610 16.392 -8.524 1.00 98.06 130 TRP A N 1
ATOM 1082 C CA . TRP A 1 130 ? 10.304 16.479 -9.176 1.00 98.06 130 TRP A CA 1
ATOM 1083 C C . TRP A 1 130 ? 9.685 17.851 -8.944 1.00 98.06 130 TRP A C 1
ATOM 1085 O O . TRP A 1 130 ? 9.677 18.338 -7.812 1.00 98.06 130 TRP A O 1
ATOM 1095 N N . GLU A 1 131 ? 9.149 18.472 -9.985 1.00 98.44 131 GLU A N 1
ATOM 1096 C CA . GLU A 1 131 ? 8.352 19.687 -9.854 1.00 98.44 131 GLU A CA 1
ATOM 1097 C C . GLU A 1 131 ? 6.932 19.307 -9.439 1.00 98.44 131 GLU A C 1
ATOM 1099 O O . GLU A 1 131 ? 6.170 18.748 -10.223 1.00 98.44 131 GLU A O 1
ATOM 1104 N N . VAL A 1 132 ? 6.590 19.569 -8.183 1.00 98.62 132 VAL A N 1
ATOM 1105 C CA . VAL A 1 132 ? 5.304 19.202 -7.598 1.00 98.62 132 VAL A CA 1
ATOM 1106 C C . VAL A 1 132 ? 4.455 20.447 -7.426 1.00 98.62 132 VAL A C 1
ATOM 1108 O O . VAL A 1 132 ? 4.844 21.360 -6.700 1.00 98.62 132 VAL A O 1
ATOM 1111 N N . SER A 1 133 ? 3.280 20.457 -8.053 1.00 98.56 133 SER A N 1
ATOM 1112 C CA . SER A 1 133 ? 2.242 21.444 -7.771 1.00 98.56 133 SER A CA 1
ATOM 1113 C C . SER A 1 133 ? 1.201 20.853 -6.830 1.00 98.56 133 SER A C 1
ATOM 1115 O O . SER A 1 133 ? 0.707 19.741 -7.054 1.00 98.56 133 SER A O 1
ATOM 1117 N N . TYR A 1 134 ? 0.867 21.598 -5.783 1.00 98.56 134 TYR A N 1
ATOM 1118 C CA . TYR A 1 134 ? -0.109 21.197 -4.781 1.00 98.56 134 TYR A CA 1
ATOM 1119 C C . TYR A 1 134 ? -0.989 22.368 -4.358 1.00 98.56 134 TYR A C 1
ATOM 1121 O O . TYR A 1 134 ? -0.641 23.530 -4.556 1.00 98.56 134 TYR A O 1
ATOM 1129 N N . ARG A 1 135 ? -2.127 2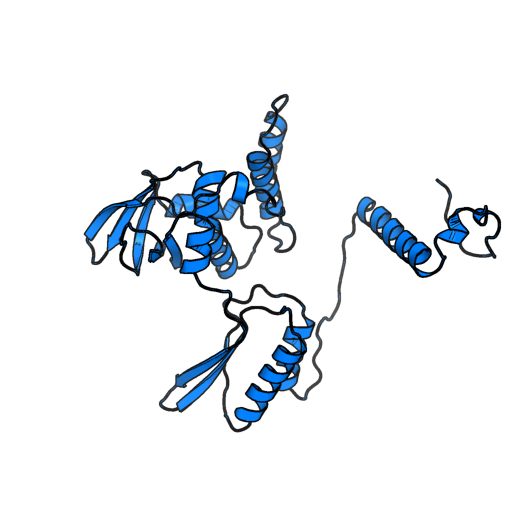2.046 -3.746 1.00 98.50 135 ARG A N 1
ATOM 1130 C CA . ARG A 1 135 ? -3.053 22.998 -3.145 1.00 98.50 135 ARG A CA 1
ATOM 1131 C C . ARG A 1 135 ? -3.151 22.775 -1.642 1.00 98.50 135 ARG A C 1
ATOM 1133 O O . ARG A 1 135 ? -3.476 21.671 -1.204 1.00 98.50 135 ARG A O 1
ATOM 1140 N N . TYR A 1 136 ? -2.925 23.830 -0.868 1.00 97.56 136 TYR A N 1
ATOM 1141 C CA . TYR A 1 136 ? -3.048 23.841 0.590 1.00 97.56 136 TYR A CA 1
ATOM 1142 C C . TYR A 1 136 ? -3.763 25.120 1.038 1.00 97.56 136 TYR A C 1
ATOM 1144 O O . TYR A 1 136 ? -3.468 26.200 0.536 1.00 97.56 136 TYR A O 1
ATOM 1152 N N . ASP A 1 137 ? -4.771 25.001 1.908 1.00 95.31 137 ASP A N 1
ATOM 1153 C CA . ASP A 1 137 ? -5.618 26.124 2.354 1.00 95.31 137 ASP A CA 1
ATOM 1154 C C . ASP A 1 137 ? -6.167 27.009 1.209 1.00 95.31 137 ASP A C 1
ATOM 1156 O O . ASP A 1 137 ? -6.340 28.221 1.329 1.00 95.31 137 ASP A O 1
ATOM 1160 N N . GLY A 1 138 ? -6.461 26.382 0.064 1.00 95.06 138 GLY A N 1
ATOM 1161 C CA . GLY A 1 138 ? -6.990 27.050 -1.129 1.00 95.06 138 GLY A CA 1
ATOM 1162 C C . GLY A 1 138 ? -5.950 27.792 -1.975 1.00 95.06 138 GLY A C 1
ATOM 1163 O O . GLY A 1 138 ? -6.324 28.351 -3.005 1.00 95.06 138 GLY A O 1
ATOM 1164 N N . GLN A 1 139 ? -4.673 27.779 -1.588 1.00 97.12 139 GLN A N 1
ATOM 1165 C CA . GLN A 1 139 ? -3.569 28.344 -2.363 1.00 97.12 139 GLN A CA 1
ATOM 1166 C C . GLN A 1 139 ? -2.834 27.246 -3.123 1.00 97.12 139 GLN A C 1
ATOM 1168 O O . GLN A 1 139 ? -2.588 26.169 -2.583 1.00 97.12 139 GLN A O 1
ATOM 1173 N N . GLU A 1 140 ? -2.510 27.521 -4.384 1.00 98.06 140 GLU A N 1
ATOM 1174 C CA . GLU A 1 140 ? -1.693 26.635 -5.206 1.00 98.06 140 GLU A CA 1
ATOM 1175 C C . GLU A 1 140 ? -0.231 27.057 -5.124 1.00 98.06 140 GLU A C 1
ATOM 1177 O O . GLU A 1 140 ? 0.114 28.220 -5.338 1.00 98.06 140 GLU A O 1
ATOM 1182 N N . GLU A 1 141 ? 0.625 26.090 -4.833 1.00 97.88 141 GLU A N 1
ATOM 1183 C CA . GLU A 1 141 ? 2.064 26.264 -4.743 1.00 97.88 141 GLU A CA 1
ATOM 1184 C C . GLU A 1 141 ? 2.768 25.256 -5.648 1.00 97.88 141 GLU A C 1
ATOM 1186 O O . GLU A 1 141 ? 2.206 24.239 -6.068 1.00 97.88 141 GLU A O 1
ATOM 1191 N N . MET A 1 142 ? 4.021 25.559 -5.968 1.00 98.19 142 MET A N 1
ATOM 1192 C CA . MET A 1 142 ? 4.890 24.689 -6.743 1.00 98.19 142 MET A CA 1
ATOM 1193 C C . MET A 1 142 ? 6.251 24.616 -6.064 1.00 98.19 142 MET A C 1
ATOM 1195 O O . MET A 1 142 ? 6.874 25.642 -5.788 1.00 98.19 142 MET A O 1
ATOM 1199 N N . VAL A 1 143 ? 6.725 23.399 -5.815 1.00 98.31 143 VAL A N 1
ATOM 1200 C CA . VAL A 1 143 ? 7.992 23.143 -5.129 1.00 98.31 143 VAL A CA 1
ATOM 1201 C C . VAL A 1 143 ? 8.778 22.051 -5.842 1.00 98.31 143 VAL A C 1
ATOM 1203 O O . VAL A 1 143 ? 8.216 21.133 -6.436 1.00 98.31 143 VAL A O 1
ATOM 1206 N N . LYS A 1 144 ? 10.107 22.137 -5.773 1.00 98.38 144 LYS A N 1
ATOM 1207 C CA . LYS A 1 144 ? 10.987 21.050 -6.204 1.00 98.38 144 LYS A CA 1
ATOM 1208 C C . LYS A 1 144 ? 11.175 20.067 -5.062 1.00 98.38 144 LYS A C 1
ATOM 1210 O O . LYS A 1 144 ? 11.755 20.412 -4.037 1.00 98.38 144 LYS A O 1
ATOM 1215 N N . VAL A 1 145 ? 10.731 18.839 -5.272 1.00 98.38 145 VAL A N 1
ATOM 1216 C CA . VAL A 1 145 ? 10.845 17.744 -4.314 1.00 98.38 145 VAL A CA 1
ATOM 1217 C C . VAL A 1 145 ? 12.093 16.928 -4.648 1.00 98.38 145 VAL A C 1
ATOM 1219 O O . VAL A 1 145 ? 12.115 16.255 -5.681 1.00 98.38 145 VAL A O 1
ATOM 1222 N N . PRO A 1 146 ? 13.163 16.978 -3.836 1.00 97.75 146 PRO A N 1
ATOM 1223 C CA . PRO A 1 146 ? 14.331 16.139 -4.061 1.00 97.75 146 PRO A CA 1
ATOM 1224 C C . PRO A 1 146 ? 14.038 14.683 -3.683 1.00 97.75 146 PRO A C 1
ATOM 1226 O O . PRO A 1 146 ? 13.166 14.395 -2.864 1.00 97.75 146 PRO A O 1
ATOM 1229 N N . ALA A 1 147 ? 14.791 13.756 -4.271 1.00 96.81 147 ALA A N 1
ATOM 1230 C CA . ALA A 1 147 ? 14.761 12.368 -3.834 1.00 96.81 147 ALA A CA 1
ATOM 1231 C C . ALA A 1 147 ? 15.387 12.191 -2.452 1.00 96.81 147 ALA A C 1
ATOM 1233 O O . ALA A 1 147 ? 16.319 12.903 -2.079 1.00 96.81 147 ALA A O 1
ATOM 1234 N N . ILE A 1 148 ? 14.906 11.168 -1.751 1.00 96.31 148 ILE A N 1
ATOM 1235 C CA . ILE A 1 148 ? 15.579 10.589 -0.587 1.00 96.31 148 ILE A CA 1
ATOM 1236 C C . ILE A 1 148 ? 16.098 9.192 -0.928 1.00 96.31 148 ILE A C 1
ATOM 1238 O O . ILE A 1 148 ? 15.672 8.577 -1.913 1.00 96.31 148 ILE A O 1
ATOM 1242 N N . SER A 1 149 ? 17.034 8.677 -0.134 1.00 93.44 149 SER A N 1
ATOM 1243 C CA . SER A 1 149 ? 17.538 7.315 -0.339 1.00 93.44 149 SER A CA 1
ATOM 1244 C C . SER A 1 149 ? 16.483 6.261 0.030 1.00 93.44 149 SER A C 1
ATOM 1246 O O . SER A 1 149 ? 15.585 6.508 0.835 1.00 93.44 149 SER A O 1
ATOM 1248 N N . ALA A 1 150 ? 16.595 5.049 -0.523 1.00 88.94 150 ALA A N 1
ATOM 1249 C CA . ALA A 1 150 ? 15.739 3.930 -0.120 1.00 88.94 150 ALA A CA 1
ATOM 1250 C C . ALA A 1 150 ? 15.867 3.561 1.371 1.00 88.94 150 ALA A C 1
ATOM 1252 O O . ALA A 1 150 ? 14.912 3.056 1.954 1.00 88.94 150 ALA A O 1
ATOM 1253 N N . GLU A 1 151 ? 17.034 3.786 1.975 1.00 89.00 151 GLU A N 1
ATOM 1254 C CA . GLU A 1 151 ? 17.262 3.586 3.409 1.00 89.00 151 GLU A CA 1
ATOM 1255 C C . GLU A 1 151 ? 16.524 4.639 4.233 1.00 89.00 151 GLU A C 1
ATOM 1257 O O . GLU A 1 151 ? 15.677 4.279 5.045 1.00 89.00 151 GLU A O 1
ATOM 1262 N N . GLU A 1 152 ? 16.729 5.915 3.916 1.00 93.56 152 GLU A N 1
ATOM 1263 C CA . GLU A 1 152 ? 16.048 7.037 4.568 1.00 93.56 152 GLU A CA 1
ATOM 1264 C C . GLU A 1 152 ? 14.521 6.936 4.442 1.00 93.56 152 GLU A C 1
ATOM 1266 O O . GLU A 1 152 ? 13.799 7.174 5.408 1.00 93.56 152 GLU A O 1
ATOM 1271 N N . PHE A 1 153 ? 14.012 6.527 3.274 1.00 92.38 153 PHE A N 1
ATOM 1272 C CA . PHE A 1 153 ? 12.581 6.291 3.088 1.00 92.38 153 PHE A CA 1
ATOM 1273 C C . PHE A 1 153 ? 12.064 5.216 4.049 1.00 92.38 153 PHE A C 1
ATOM 1275 O O . PHE A 1 153 ? 11.039 5.425 4.688 1.00 92.38 153 PHE A O 1
ATOM 1282 N N . ARG A 1 154 ? 12.763 4.077 4.181 1.00 87.81 154 ARG A N 1
ATOM 1283 C CA . ARG A 1 154 ? 12.353 2.994 5.094 1.00 87.81 154 ARG A CA 1
ATOM 1284 C C . ARG A 1 154 ? 12.391 3.426 6.556 1.00 87.81 154 ARG A C 1
ATOM 1286 O O . ARG A 1 154 ? 11.507 3.047 7.313 1.00 87.81 154 ARG A O 1
ATOM 1293 N N . GLU A 1 155 ? 13.395 4.199 6.950 1.00 90.81 155 GLU A N 1
ATOM 1294 C CA . GLU A 1 155 ? 13.508 4.705 8.321 1.00 90.81 155 GLU A CA 1
ATOM 1295 C C . GLU A 1 155 ? 12.375 5.678 8.658 1.00 90.81 155 GLU A C 1
ATOM 1297 O O . GLU A 1 155 ? 11.766 5.576 9.723 1.00 90.81 155 GLU A O 1
ATOM 1302 N N . LYS A 1 156 ? 12.058 6.598 7.739 1.00 92.00 156 LYS A N 1
ATOM 1303 C CA . LYS A 1 156 ? 11.066 7.655 7.968 1.00 92.00 156 LYS A CA 1
ATOM 1304 C C . LYS A 1 156 ? 9.619 7.220 7.743 1.00 92.00 156 LYS A C 1
ATOM 1306 O O . LYS A 1 156 ? 8.735 7.738 8.420 1.00 92.00 156 LYS A O 1
ATOM 1311 N N . ALA A 1 157 ? 9.364 6.290 6.821 1.00 85.94 157 ALA A N 1
ATOM 1312 C CA . ALA A 1 157 ? 8.024 5.744 6.582 1.00 85.94 157 ALA A CA 1
ATOM 1313 C C . ALA A 1 157 ? 7.518 4.882 7.756 1.00 85.94 157 ALA A C 1
ATOM 1315 O O . ALA A 1 157 ? 6.322 4.610 7.848 1.00 85.94 157 ALA A O 1
ATOM 1316 N N . GLY A 1 158 ? 8.416 4.486 8.665 1.00 78.12 158 GLY A N 1
ATOM 1317 C CA . GLY A 1 158 ? 8.113 3.632 9.806 1.00 78.12 158 GLY A CA 1
ATOM 1318 C C . GLY A 1 158 ? 8.200 2.142 9.475 1.00 78.12 158 GLY A C 1
ATOM 1319 O O . GLY A 1 158 ? 8.346 1.729 8.325 1.00 78.12 158 GLY A O 1
ATOM 1320 N N . GLN A 1 159 ? 8.145 1.318 10.521 1.00 66.50 159 GLN A N 1
ATOM 1321 C CA . GLN A 1 159 ? 8.111 -0.137 10.382 1.00 66.50 159 GLN A CA 1
ATOM 1322 C C . GLN A 1 159 ? 6.685 -0.624 10.109 1.00 66.50 159 GLN A C 1
ATOM 1324 O O . GLN A 1 159 ? 5.717 0.012 10.527 1.00 66.50 159 GLN A O 1
ATOM 1329 N N . ASP A 1 160 ? 6.571 -1.785 9.456 1.00 66.88 160 ASP A N 1
ATOM 1330 C CA . ASP A 1 160 ? 5.320 -2.541 9.372 1.00 66.88 160 ASP A CA 1
ATOM 1331 C C . ASP A 1 160 ? 4.718 -2.666 10.777 1.00 66.88 160 ASP A C 1
ATOM 1333 O O . ASP A 1 160 ? 5.293 -3.319 11.653 1.00 66.88 160 ASP A O 1
ATOM 1337 N N . VAL A 1 161 ? 3.560 -2.039 10.989 1.00 67.56 161 VAL A N 1
ATOM 1338 C CA . VAL A 1 161 ? 2.823 -2.183 12.244 1.00 67.56 161 VAL A CA 1
ATOM 1339 C C . VAL A 1 161 ? 2.438 -3.657 12.372 1.00 67.56 161 VAL A C 1
ATOM 1341 O O . VAL A 1 161 ? 1.930 -4.274 11.430 1.00 67.56 161 VAL A O 1
ATOM 1344 N N . MET A 1 162 ? 2.751 -4.248 13.523 1.00 83.94 162 MET A N 1
ATOM 1345 C CA . MET A 1 162 ? 2.283 -5.588 13.871 1.00 83.94 162 MET A CA 1
ATOM 1346 C C . MET A 1 162 ? 0.777 -5.540 14.173 1.00 83.94 162 MET A C 1
ATOM 1348 O O . MET A 1 162 ? 0.118 -4.528 13.974 1.00 83.94 162 MET A O 1
ATOM 1352 N N . TYR A 1 163 ? 0.197 -6.643 14.617 1.00 90.62 163 TYR A N 1
ATOM 1353 C CA . TYR A 1 163 ? -1.127 -6.589 15.232 1.00 90.62 163 TYR A CA 1
ATOM 1354 C C . TYR A 1 163 ? -1.098 -5.712 16.497 1.00 90.62 163 TYR A C 1
ATOM 1356 O O . TYR A 1 163 ? -0.104 -5.698 17.230 1.00 90.62 163 TYR A O 1
ATOM 1364 N N . SER A 1 164 ? -2.177 -4.973 16.738 1.00 94.19 164 SER A N 1
ATOM 1365 C CA . SER A 1 164 ? -2.286 -4.003 17.834 1.00 94.19 164 SER A CA 1
ATOM 1366 C C . SER A 1 164 ? -3.693 -3.953 18.421 1.00 94.19 164 SER A C 1
ATOM 1368 O O . SER A 1 164 ? -4.661 -4.440 17.838 1.00 94.19 164 SER A O 1
ATOM 1370 N N . GLU A 1 165 ? -3.788 -3.377 19.618 1.00 95.56 165 GLU A N 1
ATOM 1371 C CA . GLU A 1 165 ? -5.046 -3.085 20.300 1.00 95.56 165 GLU A CA 1
ATOM 1372 C C . GLU A 1 165 ? -5.192 -1.566 20.431 1.00 95.56 165 GLU A C 1
ATOM 1374 O O . GLU A 1 165 ? -4.272 -0.885 20.893 1.00 95.56 165 GLU A O 1
ATOM 1379 N N . SER A 1 166 ? -6.360 -1.045 20.066 1.00 95.50 166 SER A N 1
ATOM 1380 C CA . SER A 1 166 ? -6.756 0.345 20.303 1.00 95.50 166 SER A CA 1
ATOM 1381 C C . SER A 1 166 ? -8.198 0.411 20.825 1.00 95.50 166 SER A C 1
ATOM 1383 O O . SER A 1 166 ? -8.799 -0.613 21.169 1.00 95.50 166 SER A O 1
ATOM 1385 N N . SER A 1 167 ? -8.763 1.610 20.965 1.00 95.62 167 SER A N 1
ATOM 1386 C CA . SER A 1 167 ? -10.164 1.788 21.352 1.00 95.62 167 SER A CA 1
ATOM 1387 C C . SER A 1 167 ? -10.826 2.919 20.573 1.00 95.62 167 SER A C 1
ATOM 1389 O O . SER A 1 167 ? -10.189 3.901 20.190 1.00 95.62 167 SER A O 1
ATOM 1391 N N . LEU A 1 168 ? -12.129 2.772 20.348 1.00 95.50 168 LEU A N 1
ATOM 1392 C CA . LEU A 1 168 ? -12.997 3.795 19.777 1.00 95.50 168 LEU A CA 1
ATOM 1393 C C . LEU A 1 168 ? -14.011 4.226 20.824 1.00 95.50 168 LEU A C 1
ATOM 1395 O O . LEU A 1 168 ? -14.576 3.392 21.525 1.00 95.50 168 LEU A O 1
ATOM 1399 N N . GLU A 1 169 ? -14.273 5.523 20.902 1.00 95.12 169 GLU A N 1
ATOM 1400 C CA . GLU A 1 169 ? -15.377 6.032 21.705 1.00 95.12 169 GLU A CA 1
ATOM 1401 C C . GLU A 1 169 ? -16.663 6.009 20.873 1.00 95.12 169 GLU A C 1
ATOM 1403 O O . GLU A 1 169 ? -16.757 6.650 19.824 1.00 95.12 169 GLU A O 1
ATOM 1408 N N . VAL A 1 170 ? -17.660 5.258 21.336 1.00 92.94 170 VAL A N 1
ATOM 1409 C CA . VAL A 1 170 ? -18.976 5.147 20.704 1.00 92.94 170 VAL A CA 1
ATOM 1410 C C . VAL A 1 170 ? -20.028 5.425 21.763 1.00 92.94 170 VAL A C 1
ATOM 1412 O O . VAL A 1 170 ? -20.163 4.677 22.725 1.00 92.94 170 VAL A O 1
ATOM 1415 N N . SER A 1 171 ? -20.768 6.525 21.605 1.00 91.69 171 SER A N 1
ATOM 1416 C CA . SER A 1 171 ? -21.828 6.924 22.545 1.00 91.69 171 SER A CA 1
ATOM 1417 C C . SER A 1 171 ? -21.362 7.035 24.009 1.00 91.69 171 SER A C 1
ATOM 1419 O O . SER A 1 171 ? -22.138 6.783 24.925 1.00 91.69 171 SER A O 1
ATOM 1421 N N . GLY A 1 172 ? -20.102 7.429 24.229 1.00 90.44 172 GLY A N 1
ATOM 1422 C CA . GLY A 1 172 ? -19.495 7.542 25.559 1.00 90.44 172 GLY A CA 1
ATOM 1423 C C . GLY A 1 172 ? -18.950 6.229 26.132 1.00 90.44 172 GLY A C 1
ATOM 1424 O O . GLY A 1 172 ? -18.449 6.221 27.255 1.00 90.44 172 GLY A O 1
ATOM 1425 N N . GLU A 1 173 ? -19.007 5.126 25.383 1.00 91.56 173 GLU A N 1
ATOM 1426 C CA . GLU A 1 173 ? -18.388 3.854 25.755 1.00 91.56 173 GLU A CA 1
ATOM 1427 C C . GLU A 1 173 ? -17.121 3.594 24.935 1.00 91.56 173 GLU A C 1
ATOM 1429 O O . GLU A 1 173 ? -17.080 3.814 23.725 1.00 91.56 173 GLU A O 1
ATOM 1434 N N . ALA A 1 174 ? -16.080 3.081 25.595 1.00 94.75 174 ALA A N 1
ATOM 1435 C CA . ALA A 1 174 ? -14.871 2.622 24.922 1.00 94.75 174 ALA A CA 1
ATOM 1436 C C . ALA A 1 174 ? -15.081 1.208 24.359 1.00 94.75 174 ALA A C 1
ATOM 1438 O O . ALA A 1 174 ? -15.178 0.231 25.115 1.00 94.75 174 ALA A O 1
ATOM 1439 N N . VAL A 1 175 ? -15.110 1.111 23.032 1.00 97.44 175 VAL A N 1
ATOM 1440 C CA . VAL A 1 175 ? -15.182 -0.135 22.267 1.00 97.44 175 VAL A CA 1
ATOM 1441 C C . VAL A 1 175 ? -13.761 -0.561 21.895 1.00 97.44 175 VAL A C 1
ATOM 1443 O O . VAL A 1 175 ? -13.053 0.216 21.251 1.00 97.44 175 VAL A O 1
ATOM 1446 N N . PRO A 1 176 ? -13.306 -1.760 22.293 1.00 97.81 176 PRO A N 1
ATOM 1447 C CA . PRO A 1 176 ? -11.974 -2.234 21.945 1.00 97.81 176 PRO A CA 1
ATOM 1448 C C . PRO A 1 176 ? -11.870 -2.537 20.449 1.00 97.81 176 PRO A C 1
ATOM 1450 O O . PRO A 1 176 ? -12.811 -3.043 19.829 1.00 97.81 176 PRO A O 1
ATOM 1453 N N . VAL A 1 177 ? -10.703 -2.249 19.885 1.00 97.94 177 VAL A N 1
ATOM 1454 C CA . VAL A 1 177 ? -10.371 -2.501 18.486 1.00 97.94 177 VAL A CA 1
ATOM 1455 C C . VAL A 1 177 ? -9.182 -3.444 18.419 1.00 97.94 177 VAL A C 1
ATOM 1457 O O . VAL A 1 177 ? -8.127 -3.163 18.984 1.00 97.94 177 VAL A O 1
ATOM 1460 N N . LEU A 1 178 ? -9.356 -4.544 17.699 1.00 97.62 178 LEU A N 1
ATOM 1461 C CA . LEU A 1 178 ? -8.299 -5.459 17.301 1.00 97.62 178 LEU A CA 1
ATOM 1462 C C . LEU A 1 178 ? -7.847 -5.104 15.886 1.00 97.62 178 LEU A C 1
ATOM 1464 O O . LEU A 1 178 ? -8.598 -5.276 14.927 1.00 97.62 178 LEU A O 1
ATOM 1468 N N . GLU A 1 179 ? -6.625 -4.614 15.743 1.00 96.38 179 GLU A N 1
ATOM 1469 C CA . GLU A 1 179 ? -6.051 -4.226 14.457 1.00 96.38 179 GLU A CA 1
ATOM 1470 C C . GLU A 1 179 ? -5.175 -5.362 13.926 1.00 96.38 179 GLU A C 1
ATOM 1472 O O . GLU A 1 179 ? -4.192 -5.754 14.557 1.00 96.38 179 GLU A O 1
ATOM 1477 N N . ILE A 1 180 ? -5.524 -5.903 12.755 1.00 95.44 180 ILE A N 1
ATOM 1478 C CA . ILE A 1 180 ? -4.791 -7.008 12.124 1.00 95.44 180 ILE A CA 1
ATOM 1479 C C . ILE A 1 180 ? -4.380 -6.577 10.713 1.00 95.44 180 ILE A C 1
ATOM 1481 O O . ILE A 1 180 ? -5.143 -6.762 9.760 1.00 95.44 180 ILE A O 1
ATOM 1485 N N . PRO A 1 181 ? -3.173 -6.011 10.542 1.00 90.56 181 PRO A N 1
ATOM 1486 C CA . PRO A 1 181 ? -2.719 -5.488 9.256 1.00 90.56 181 PRO A CA 1
ATOM 1487 C C . PRO A 1 181 ? -2.274 -6.558 8.249 1.00 90.56 181 PRO A C 1
ATOM 1489 O O . PRO A 1 181 ? -2.038 -6.213 7.098 1.00 90.56 181 PRO A O 1
ATOM 1492 N N . LYS A 1 182 ? -2.136 -7.835 8.633 1.00 91.12 182 LYS A N 1
ATOM 1493 C CA . LYS A 1 182 ? -1.881 -8.967 7.718 1.00 91.12 182 LYS A CA 1
ATOM 1494 C C . LYS A 1 182 ? -2.177 -10.306 8.390 1.00 91.12 182 LYS A C 1
ATOM 1496 O O . LYS A 1 182 ? -2.205 -10.395 9.610 1.00 91.12 182 LYS A O 1
ATOM 1501 N N . PHE A 1 183 ? -2.3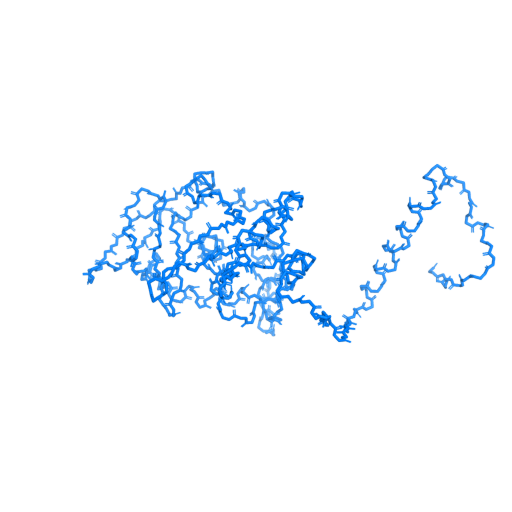50 -11.364 7.604 1.00 93.25 183 PHE A N 1
ATOM 1502 C CA . PHE A 1 183 ? -2.542 -12.739 8.091 1.00 93.25 183 PHE A CA 1
ATOM 1503 C C . PHE A 1 183 ? -1.302 -13.615 7.877 1.00 93.25 183 PHE A C 1
ATOM 1505 O O . PHE A 1 183 ? -1.388 -14.770 7.467 1.00 93.25 183 PHE A O 1
ATOM 1512 N N . TYR A 1 184 ? -0.119 -13.048 8.105 1.00 88.00 184 TYR A N 1
ATOM 1513 C CA . TYR A 1 184 ? 1.132 -13.795 8.150 1.00 88.00 184 TYR A CA 1
ATOM 1514 C C . TYR A 1 184 ? 2.166 -13.029 8.979 1.00 88.00 184 TYR A C 1
ATOM 151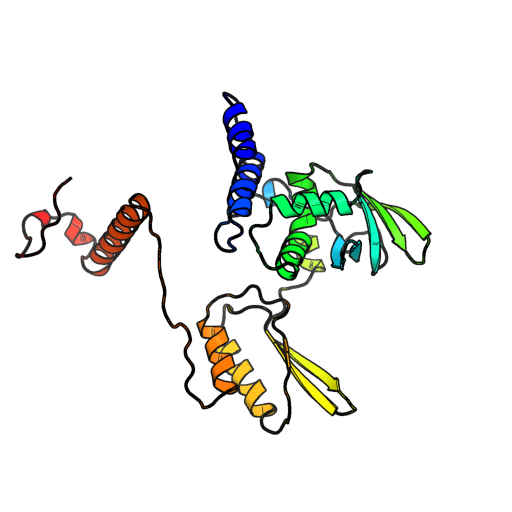6 O O . TYR A 1 184 ? 2.441 -11.852 8.731 1.00 88.00 184 TYR A O 1
ATOM 1524 N N . TYR A 1 185 ? 2.774 -13.709 9.946 1.00 87.06 185 TYR A N 1
ATOM 1525 C CA . TYR A 1 185 ? 3.839 -13.156 10.780 1.00 87.06 185 TYR A CA 1
ATOM 1526 C C . TYR A 1 185 ? 4.959 -14.181 10.961 1.00 87.06 185 TYR A C 1
ATOM 1528 O O . TYR A 1 185 ? 4.789 -15.364 10.667 1.00 87.06 185 TYR A O 1
ATOM 1536 N N . GLN A 1 186 ? 6.128 -13.707 11.394 1.00 86.75 186 GLN A N 1
ATOM 1537 C CA . GLN A 1 186 ? 7.280 -14.579 11.641 1.00 86.75 186 GLN A CA 1
ATOM 1538 C C . GLN A 1 186 ? 7.066 -15.459 12.876 1.00 86.75 186 GLN A C 1
ATOM 1540 O O . GLN A 1 186 ? 7.431 -16.630 12.856 1.00 86.75 186 GLN A O 1
ATOM 1545 N N . ASP A 1 187 ? 6.456 -14.893 13.917 1.00 91.31 187 ASP A N 1
ATOM 1546 C CA . ASP A 1 187 ? 6.184 -15.564 15.182 1.00 91.31 187 ASP A CA 1
ATOM 1547 C C . ASP A 1 187 ? 4.685 -15.865 15.297 1.00 91.31 187 ASP A C 1
ATOM 1549 O O . ASP A 1 187 ? 3.858 -14.959 15.419 1.00 91.31 187 ASP A O 1
ATOM 1553 N N . ARG A 1 188 ? 4.337 -17.149 15.183 1.00 92.69 188 ARG A N 1
ATOM 1554 C CA . ARG A 1 188 ? 2.953 -17.622 15.289 1.00 92.69 188 ARG A CA 1
ATOM 1555 C C . ARG A 1 188 ? 2.475 -17.661 16.735 1.00 92.69 188 ARG A C 1
ATOM 1557 O O . ARG A 1 188 ? 1.331 -17.305 16.990 1.00 92.69 188 ARG A O 1
ATOM 1564 N N . GLU A 1 189 ? 3.340 -18.046 17.665 1.00 95.12 189 GLU A N 1
ATOM 1565 C CA . GLU A 1 189 ? 2.981 -18.187 19.077 1.00 95.12 189 GLU A CA 1
ATOM 1566 C C . GLU A 1 189 ? 2.679 -16.820 19.695 1.00 95.12 189 GLU A C 1
ATOM 1568 O O . GLU A 1 189 ? 1.681 -16.659 20.397 1.00 95.12 189 GLU A O 1
ATOM 1573 N N . ALA A 1 190 ? 3.490 -15.808 19.374 1.00 94.75 190 ALA A N 1
ATOM 1574 C CA . ALA A 1 190 ? 3.254 -14.443 19.832 1.00 94.75 190 ALA A CA 1
ATOM 1575 C C . ALA A 1 190 ? 1.935 -13.860 19.301 1.00 94.75 190 ALA A C 1
ATOM 1577 O O . ALA A 1 190 ? 1.291 -13.070 19.994 1.00 94.75 190 ALA A O 1
ATOM 1578 N N . TYR A 1 191 ? 1.538 -14.225 18.080 1.00 95.44 191 TYR A N 1
ATOM 1579 C CA . TYR A 1 191 ? 0.257 -13.815 17.511 1.00 95.44 191 TYR A CA 1
ATOM 1580 C C . TYR A 1 191 ? -0.903 -14.510 18.206 1.00 95.44 191 TYR A C 1
ATOM 1582 O O . TYR A 1 191 ? -1.805 -13.828 18.683 1.00 95.44 191 TYR A O 1
ATOM 1590 N N . ASP A 1 192 ? -0.858 -15.841 18.301 1.00 96.19 192 ASP A N 1
ATOM 1591 C CA . ASP A 1 192 ? -1.942 -16.620 18.897 1.00 96.19 192 ASP A CA 1
ATOM 1592 C C . ASP A 1 192 ? -2.195 -16.152 20.336 1.00 96.19 192 ASP A C 1
ATOM 1594 O O . ASP A 1 192 ? -3.325 -15.815 20.693 1.00 96.19 192 ASP A O 1
ATOM 1598 N N . LYS A 1 193 ? -1.119 -15.968 21.113 1.00 97.25 193 LYS A N 1
ATOM 1599 C CA . LYS A 1 193 ? -1.198 -15.424 22.469 1.00 97.25 193 LYS A CA 1
ATOM 1600 C C . LYS A 1 193 ? -1.824 -14.026 22.520 1.00 97.25 193 LYS A C 1
ATOM 1602 O O . LYS A 1 193 ? -2.612 -13.745 23.418 1.00 97.25 193 LYS A O 1
ATOM 1607 N N . PHE A 1 194 ? -1.460 -13.131 21.605 1.00 97.44 194 PHE A N 1
ATOM 1608 C CA . PHE A 1 194 ? -2.012 -11.776 21.588 1.00 97.44 194 PHE A CA 1
ATOM 1609 C C . PHE A 1 194 ? -3.518 -11.779 21.308 1.00 97.44 194 PHE A C 1
ATOM 1611 O O . PHE A 1 194 ? -4.271 -11.062 21.967 1.00 97.44 194 PHE A O 1
ATOM 1618 N N . ILE A 1 195 ? -3.956 -12.594 20.348 1.00 97.88 195 ILE A N 1
ATOM 1619 C CA . ILE A 1 195 ? -5.371 -12.749 20.007 1.00 97.88 195 ILE A CA 1
ATOM 1620 C C . ILE A 1 195 ? -6.139 -13.344 21.196 1.00 97.88 195 ILE A C 1
ATOM 1622 O O . ILE A 1 195 ? -7.156 -12.781 21.600 1.00 97.88 195 ILE A O 1
ATOM 1626 N N . GLU A 1 196 ? -5.625 -14.412 21.813 1.00 98.12 196 GLU A N 1
ATOM 1627 C CA . GLU A 1 196 ? -6.199 -15.007 23.029 1.00 98.12 196 GLU A CA 1
ATOM 1628 C C . GLU A 1 196 ? -6.333 -13.986 24.165 1.00 98.12 196 GLU A C 1
ATOM 1630 O O . GLU A 1 196 ? -7.402 -13.857 24.769 1.00 98.12 196 GLU A O 1
ATOM 1635 N N . ASP A 1 197 ? -5.268 -13.227 24.436 1.00 98.25 197 ASP A N 1
ATOM 1636 C CA . ASP A 1 197 ? -5.250 -12.207 25.482 1.00 98.25 197 ASP A CA 1
ATOM 1637 C C . ASP A 1 197 ? -6.279 -11.099 25.189 1.00 98.25 197 ASP A C 1
ATOM 1639 O O . ASP A 1 197 ? -6.999 -10.683 26.101 1.00 98.25 197 ASP A O 1
ATOM 1643 N N . PHE A 1 198 ? -6.405 -10.654 23.931 1.00 98.12 198 PHE A N 1
ATOM 1644 C CA . PHE A 1 198 ? -7.397 -9.654 23.520 1.00 98.12 198 PHE A CA 1
ATOM 1645 C C . PHE A 1 198 ? -8.828 -10.135 23.800 1.00 98.12 198 PHE A C 1
ATOM 1647 O O . PHE A 1 198 ? -9.596 -9.440 24.472 1.00 98.12 198 PHE A O 1
ATOM 1654 N N . PHE A 1 199 ? -9.191 -11.332 23.330 1.00 97.69 199 PHE A N 1
ATOM 1655 C CA . PHE A 1 199 ? -10.545 -11.861 23.513 1.00 97.69 199 PHE A CA 1
ATOM 1656 C C . PHE A 1 199 ? -10.846 -12.194 24.977 1.00 97.69 199 PHE A C 1
ATOM 1658 O O . PHE A 1 199 ? -11.941 -11.909 25.460 1.00 97.69 199 PHE A O 1
ATOM 1665 N N . SER A 1 200 ? -9.867 -12.711 25.722 1.00 97.06 200 SER A N 1
ATOM 1666 C CA . SER A 1 200 ? -10.004 -12.970 27.160 1.00 97.06 200 SER A CA 1
ATOM 1667 C C . SER A 1 200 ? -10.234 -11.681 27.956 1.00 97.06 200 SER A C 1
ATOM 1669 O O . SER A 1 200 ? -11.123 -11.618 28.812 1.00 97.06 200 SER A O 1
ATOM 1671 N N . LYS A 1 201 ? -9.483 -10.620 27.636 1.00 97.56 201 LYS A N 1
ATOM 1672 C CA . LYS A 1 201 ? -9.590 -9.295 28.266 1.00 97.56 201 LYS A CA 1
ATOM 1673 C C . LYS A 1 201 ? -10.930 -8.613 27.988 1.00 97.56 201 LYS A C 1
ATOM 1675 O O . LYS A 1 201 ? -11.440 -7.913 28.862 1.00 97.56 201 LYS A O 1
ATOM 1680 N N . HIS A 1 202 ? -11.498 -8.809 26.797 1.00 96.56 202 HIS A N 1
ATOM 1681 C CA . HIS A 1 202 ? -12.709 -8.112 26.340 1.00 96.56 202 HIS A CA 1
ATOM 1682 C C . HIS A 1 202 ? -13.964 -8.986 26.288 1.00 96.56 202 HIS A C 1
ATOM 1684 O O . HIS A 1 202 ? -14.974 -8.560 25.737 1.00 96.56 202 HIS A O 1
ATOM 1690 N N . LYS A 1 203 ? -13.942 -10.167 26.914 1.00 93.94 203 LYS A N 1
ATOM 1691 C CA . LYS A 1 203 ? -15.070 -11.116 26.940 1.00 93.94 203 LYS A CA 1
ATOM 1692 C C . LYS A 1 203 ? -16.396 -10.526 27.447 1.00 93.94 203 LYS A C 1
ATOM 1694 O O . LYS A 1 203 ? -17.459 -10.984 27.050 1.00 93.94 203 LYS A O 1
ATOM 1699 N N . ASP A 1 204 ? -16.329 -9.524 28.328 1.00 93.38 204 ASP A N 1
ATOM 1700 C CA . ASP A 1 204 ? -17.497 -8.893 28.957 1.00 93.38 204 ASP A CA 1
ATOM 1701 C C . ASP A 1 204 ? -17.988 -7.659 28.167 1.00 93.38 204 ASP A C 1
ATOM 1703 O O . ASP A 1 204 ? -18.882 -6.936 28.613 1.00 93.38 204 ASP A O 1
ATOM 1707 N N . LYS A 1 205 ? -17.382 -7.360 27.008 1.00 92.88 205 LYS A N 1
ATOM 1708 C CA . LYS A 1 205 ? -17.780 -6.243 26.146 1.00 92.88 205 LYS A CA 1
ATOM 1709 C C . LYS A 1 205 ? -18.916 -6.660 25.220 1.00 92.88 205 LYS A C 1
ATOM 1711 O O . LYS A 1 205 ? -18.868 -7.703 24.582 1.00 92.88 205 LYS A O 1
ATOM 1716 N N . ASN A 1 206 ? -19.905 -5.779 25.080 1.00 90.19 206 ASN A N 1
ATOM 1717 C CA . ASN A 1 206 ? -21.048 -5.996 24.186 1.00 90.19 206 ASN A CA 1
ATOM 1718 C C . ASN A 1 206 ? -20.675 -5.924 22.700 1.00 90.19 206 ASN A C 1
ATOM 1720 O O . ASN A 1 206 ? -21.403 -6.429 21.848 1.00 90.19 206 ASN A O 1
ATOM 1724 N N . ALA A 1 207 ? -19.575 -5.244 22.384 1.00 93.19 207 ALA A N 1
ATOM 1725 C CA . ALA A 1 207 ? -19.082 -5.078 21.033 1.00 93.19 207 ALA A CA 1
ATOM 1726 C C . ALA A 1 207 ? -17.558 -4.986 21.042 1.00 93.19 207 ALA A C 1
ATOM 1728 O O . ALA A 1 207 ? -16.954 -4.444 21.970 1.00 93.19 207 ALA A O 1
ATOM 1729 N N . ILE A 1 208 ? -16.969 -5.471 19.959 1.00 96.00 208 ILE A N 1
ATOM 1730 C CA . ILE A 1 208 ? -15.568 -5.288 19.601 1.00 96.00 208 ILE A CA 1
ATOM 1731 C C . ILE A 1 208 ? -15.520 -4.845 18.139 1.00 96.00 208 ILE A C 1
ATOM 1733 O O . ILE A 1 208 ? -16.442 -5.124 17.366 1.00 96.00 208 ILE A O 1
ATOM 1737 N N . VAL A 1 209 ? -14.444 -4.181 17.739 1.00 97.19 209 VAL A N 1
ATOM 1738 C CA . VAL A 1 209 ? -14.158 -3.893 16.331 1.00 97.19 209 VAL A CA 1
ATOM 1739 C C . VAL A 1 209 ? -12.935 -4.693 15.917 1.00 97.19 209 VAL A C 1
ATOM 1741 O O . VAL A 1 209 ? -11.948 -4.732 16.641 1.00 97.19 209 VAL A O 1
ATOM 1744 N N . ILE A 1 210 ? -12.984 -5.313 14.741 1.00 97.00 210 ILE A N 1
ATOM 1745 C CA . ILE A 1 210 ? -11.813 -5.932 14.121 1.00 97.00 210 ILE A CA 1
ATOM 1746 C C . ILE A 1 210 ? -11.475 -5.117 12.876 1.00 97.00 210 ILE A C 1
ATOM 1748 O O . ILE A 1 210 ? -12.257 -5.072 11.923 1.00 97.00 210 ILE A O 1
ATOM 1752 N N . ASP A 1 211 ? -10.326 -4.448 12.889 1.00 95.19 211 ASP A N 1
ATOM 1753 C CA . ASP A 1 211 ? -9.852 -3.640 11.772 1.00 95.19 211 ASP A CA 1
ATOM 1754 C C . ASP A 1 211 ? -8.887 -4.436 10.890 1.00 95.19 211 ASP A C 1
ATOM 1756 O O . ASP A 1 211 ? -7.724 -4.664 11.224 1.00 95.19 211 ASP A O 1
ATOM 1760 N N . ILE A 1 212 ? -9.395 -4.824 9.722 1.00 93.12 212 ILE A N 1
ATOM 1761 C CA . ILE A 1 212 ? -8.643 -5.481 8.648 1.00 93.12 212 ILE A CA 1
ATOM 1762 C C . ILE A 1 212 ? -8.563 -4.610 7.389 1.00 93.12 212 ILE A C 1
ATOM 1764 O O . ILE A 1 212 ? -8.254 -5.106 6.309 1.00 93.12 212 ILE A O 1
ATOM 1768 N N . ARG A 1 213 ? -8.844 -3.302 7.480 1.00 87.31 213 ARG A N 1
ATOM 1769 C CA . ARG A 1 213 ? -8.937 -2.419 6.298 1.00 87.31 213 ARG A CA 1
ATOM 1770 C C . ARG A 1 213 ? -7.627 -2.288 5.523 1.00 87.31 213 ARG A C 1
ATOM 1772 O O . ARG A 1 213 ? -7.660 -1.904 4.359 1.00 87.31 213 ARG A O 1
ATOM 1779 N N . ARG A 1 214 ? -6.491 -2.567 6.169 1.00 82.06 214 ARG A N 1
ATOM 1780 C CA . ARG A 1 214 ? -5.145 -2.556 5.570 1.00 82.06 214 ARG A CA 1
ATOM 1781 C C . ARG A 1 214 ? -4.577 -3.960 5.350 1.00 82.06 214 ARG A C 1
ATOM 1783 O O . ARG A 1 214 ? -3.401 -4.079 5.034 1.00 82.06 214 ARG A O 1
ATOM 1790 N N . ASN A 1 215 ? -5.385 -5.005 5.536 1.00 88.50 215 ASN A N 1
ATOM 1791 C CA . ASN A 1 215 ? -4.936 -6.389 5.499 1.00 88.50 215 ASN A CA 1
ATOM 1792 C C . ASN A 1 215 ? -4.913 -6.932 4.059 1.00 88.50 215 ASN A C 1
ATOM 1794 O O . ASN A 1 215 ? -5.982 -7.126 3.480 1.00 88.50 215 ASN A O 1
ATOM 1798 N N . PRO A 1 216 ? -3.733 -7.219 3.473 1.00 82.75 216 PRO A N 1
ATOM 1799 C CA . PRO A 1 216 ? -3.623 -7.769 2.121 1.00 82.75 216 PRO A CA 1
ATOM 1800 C C . PRO A 1 216 ? -3.905 -9.282 2.073 1.00 82.75 216 PRO A C 1
ATOM 1802 O O . PRO A 1 216 ? -3.614 -9.935 1.077 1.00 82.75 216 PRO A O 1
ATOM 1805 N N . GLY A 1 217 ? -4.387 -9.871 3.167 1.00 87.94 217 GLY A N 1
ATOM 1806 C CA . GLY A 1 217 ? -4.532 -11.307 3.335 1.00 87.94 217 GLY A CA 1
ATOM 1807 C C . GLY A 1 217 ? -3.262 -11.962 3.877 1.00 87.94 217 GLY A C 1
ATOM 1808 O O . GLY A 1 217 ? -2.528 -11.407 4.701 1.00 87.94 217 GLY A O 1
ATOM 1809 N N . GLY A 1 218 ? -3.029 -13.197 3.443 1.00 89.50 218 GLY A N 1
ATOM 1810 C CA . GLY A 1 218 ? -1.964 -14.053 3.944 1.00 89.50 218 GLY A CA 1
ATOM 1811 C C . GLY A 1 218 ? -2.413 -15.504 3.971 1.00 89.50 218 GLY A C 1
ATOM 1812 O O . GLY A 1 218 ? -3.012 -16.005 3.023 1.00 89.50 218 GLY A O 1
ATOM 1813 N N . ASP A 1 219 ? -2.113 -16.180 5.066 1.00 90.12 219 ASP A N 1
ATOM 1814 C CA . ASP A 1 219 ? -2.495 -17.563 5.279 1.00 90.12 219 ASP A CA 1
ATOM 1815 C C . ASP A 1 219 ? -3.835 -17.626 6.022 1.00 90.12 219 ASP A C 1
ATOM 1817 O O . ASP A 1 219 ? -3.980 -17.103 7.129 1.00 90.12 219 ASP A O 1
ATOM 1821 N N . GLY A 1 220 ? -4.817 -18.293 5.408 1.00 89.75 220 GLY A N 1
ATOM 1822 C CA . GLY A 1 220 ? -6.174 -18.414 5.940 1.00 89.75 220 GLY A CA 1
ATOM 1823 C C . GLY A 1 220 ? -6.225 -18.957 7.368 1.00 89.75 220 GLY A C 1
ATOM 1824 O O . GLY A 1 220 ? -7.086 -18.548 8.136 1.00 89.75 220 GLY A O 1
ATOM 1825 N N . ARG A 1 221 ? -5.250 -19.771 7.790 1.00 91.44 221 ARG A N 1
ATOM 1826 C CA . ARG A 1 221 ? -5.180 -20.327 9.154 1.00 91.44 221 ARG A CA 1
ATOM 1827 C C . ARG A 1 221 ? -5.012 -19.270 10.247 1.00 91.44 221 ARG A C 1
ATOM 1829 O O . ARG A 1 221 ? -5.276 -19.547 11.411 1.00 91.44 221 ARG A O 1
ATOM 1836 N N . TRP A 1 222 ? -4.517 -18.079 9.919 1.00 94.94 222 TRP A N 1
ATOM 1837 C CA . TRP A 1 222 ? -4.435 -16.964 10.871 1.00 94.94 222 TRP A CA 1
ATOM 1838 C C . TRP A 1 222 ? -5.794 -16.282 11.018 1.00 94.94 222 TRP A C 1
ATOM 1840 O O . TRP A 1 222 ? -6.215 -15.995 12.129 1.00 94.94 222 TRP A O 1
ATOM 1850 N N . ALA A 1 223 ? -6.514 -16.099 9.909 1.00 93.50 223 ALA A N 1
ATOM 1851 C CA . ALA A 1 223 ? -7.865 -15.551 9.928 1.00 93.50 223 ALA A CA 1
ATOM 1852 C C . ALA A 1 223 ? -8.866 -16.496 10.612 1.00 93.50 223 ALA A C 1
ATOM 1854 O O . ALA A 1 223 ? -9.683 -16.042 11.408 1.00 93.50 223 ALA A O 1
ATOM 1855 N N . LEU A 1 224 ? -8.771 -17.802 10.341 1.00 93.31 224 LEU A N 1
ATOM 1856 C CA . LEU A 1 224 ? -9.614 -18.826 10.965 1.00 93.31 224 LEU A CA 1
ATOM 1857 C C . LEU A 1 224 ? -9.436 -18.853 12.484 1.00 93.31 224 LEU A C 1
ATOM 1859 O O . LEU A 1 224 ? -10.420 -18.880 13.207 1.00 93.31 224 LEU A O 1
ATOM 1863 N N . PHE A 1 225 ? -8.196 -18.716 12.964 1.00 95.38 225 PHE A N 1
ATOM 1864 C CA . PHE A 1 225 ? -7.927 -18.644 14.398 1.00 95.38 225 PHE A CA 1
ATOM 1865 C C . PHE A 1 225 ? -8.646 -17.470 15.077 1.00 95.38 225 PHE A C 1
ATOM 1867 O O . PHE A 1 225 ? -9.187 -17.632 16.158 1.00 95.38 225 PHE A O 1
ATOM 1874 N N . VAL A 1 226 ? -8.713 -16.298 14.435 1.00 95.94 226 VAL A N 1
ATOM 1875 C CA . VAL A 1 226 ? -9.492 -15.156 14.952 1.00 95.94 226 VAL A CA 1
ATOM 1876 C C . VAL A 1 226 ? -10.992 -15.441 14.901 1.00 95.94 226 VAL A C 1
ATOM 1878 O O . VAL A 1 226 ? -11.719 -15.074 15.820 1.00 95.94 226 VAL A O 1
ATOM 1881 N N . LEU A 1 227 ? -11.461 -16.090 13.832 1.00 94.25 227 LEU A N 1
ATOM 1882 C CA . LEU A 1 227 ? -12.869 -16.438 13.650 1.00 94.25 227 LEU A CA 1
ATOM 1883 C C . LEU A 1 227 ? -13.372 -17.413 14.726 1.00 94.25 227 LEU A C 1
ATOM 1885 O O . LEU A 1 227 ? -14.521 -17.286 15.145 1.00 94.25 227 LEU A O 1
ATOM 1889 N N . ASP A 1 228 ? -12.516 -18.310 15.216 1.00 94.00 228 ASP A N 1
ATOM 1890 C CA . ASP A 1 228 ? -12.843 -19.264 16.285 1.00 94.00 228 ASP A CA 1
ATOM 1891 C C . ASP A 1 228 ? -13.233 -18.577 17.610 1.00 94.00 228 ASP A C 1
ATOM 1893 O O . ASP A 1 228 ? -13.958 -19.159 18.411 1.00 94.00 228 ASP A O 1
ATOM 1897 N N . PHE A 1 229 ? -12.836 -17.317 17.832 1.00 95.31 229 PHE A N 1
ATOM 1898 C CA . PHE A 1 229 ? -13.273 -16.526 18.996 1.00 95.31 229 PHE A CA 1
ATOM 1899 C C . PHE A 1 229 ? -14.602 -15.789 18.780 1.00 95.31 229 PHE A C 1
ATOM 1901 O O . PHE A 1 229 ? -15.151 -15.212 19.719 1.00 95.31 229 PHE A O 1
ATOM 1908 N N . LEU A 1 230 ? -15.117 -15.760 17.550 1.00 92.75 230 LEU A N 1
ATOM 1909 C CA . LEU A 1 230 ? -16.336 -15.028 17.195 1.00 92.75 230 LEU A CA 1
ATOM 1910 C C . LEU A 1 230 ? -17.581 -15.912 17.180 1.00 92.75 230 LEU A C 1
ATOM 1912 O O . LEU A 1 230 ? -18.695 -15.391 17.093 1.00 92.75 230 LEU A O 1
ATOM 1916 N N . THR A 1 231 ? -17.420 -17.235 17.215 1.00 91.12 231 THR A N 1
ATOM 1917 C CA . THR A 1 231 ? -18.538 -18.173 17.119 1.00 91.12 231 THR A CA 1
ATOM 1918 C C . THR A 1 231 ? -18.200 -19.545 17.696 1.00 91.12 231 THR A C 1
ATOM 1920 O O . THR A 1 231 ? -17.201 -20.148 17.330 1.00 91.12 231 THR A O 1
ATOM 1923 N N . ASP A 1 232 ? -19.116 -20.097 18.495 1.00 91.00 232 ASP A N 1
ATOM 1924 C CA . ASP A 1 232 ? -19.089 -21.510 18.913 1.00 91.00 232 ASP A CA 1
ATOM 1925 C C . ASP A 1 232 ? -19.752 -22.443 17.882 1.00 91.00 232 ASP A C 1
ATOM 1927 O O . ASP A 1 232 ? -19.710 -23.671 17.991 1.00 91.00 232 ASP A O 1
ATOM 1931 N N . SER A 1 233 ? -20.435 -21.870 16.886 1.00 94.38 233 SER A N 1
ATOM 1932 C CA . SER A 1 233 ? -21.104 -22.638 15.837 1.00 94.38 233 SER A CA 1
ATOM 1933 C C . SER A 1 233 ? -20.111 -23.069 14.757 1.00 94.38 233 SER A C 1
ATOM 1935 O O . SER A 1 233 ? -19.332 -22.230 14.294 1.00 94.38 233 SER A O 1
ATOM 1937 N N . PRO A 1 234 ? -20.189 -24.325 14.272 1.00 91.50 234 PRO A N 1
ATOM 1938 C CA . PRO A 1 234 ? -19.423 -24.759 13.112 1.00 91.50 234 PRO A CA 1
ATOM 1939 C C . PRO A 1 234 ? -19.696 -23.863 11.903 1.00 91.50 234 PRO A C 1
ATOM 1941 O O . PRO A 1 234 ? -20.848 -23.528 11.613 1.00 91.50 234 PRO A O 1
ATOM 1944 N N . TYR A 1 235 ? -18.647 -23.533 11.160 1.00 91.12 235 TYR A N 1
ATOM 1945 C CA . TYR A 1 235 ? -18.733 -22.735 9.944 1.00 91.12 235 TYR A CA 1
ATOM 1946 C C . TYR A 1 235 ? -18.105 -23.476 8.758 1.00 91.12 235 TYR A C 1
ATOM 1948 O O . TYR A 1 235 ? -17.277 -24.372 8.908 1.00 91.12 235 TYR A O 1
ATOM 1956 N N . LEU A 1 236 ? -18.553 -23.132 7.550 1.00 89.06 236 LEU A N 1
ATOM 1957 C CA . LEU A 1 236 ? -18.048 -23.711 6.308 1.00 89.06 236 LEU A CA 1
ATOM 1958 C C . LEU A 1 236 ? -17.026 -22.757 5.691 1.00 89.06 236 LEU A C 1
ATOM 1960 O O . LEU A 1 236 ? -17.411 -21.692 5.216 1.00 89.06 236 LEU A O 1
ATOM 1964 N N . GLU A 1 237 ? -15.758 -23.160 5.638 1.00 82.81 237 GLU A N 1
ATOM 1965 C CA . GLU A 1 237 ? -14.711 -22.359 4.987 1.00 82.81 237 GLU A CA 1
ATOM 1966 C C . GLU A 1 237 ? -14.955 -22.248 3.476 1.00 82.81 237 GLU A C 1
ATOM 1968 O O . GLU A 1 237 ? -15.007 -21.158 2.906 1.00 82.81 237 GLU A O 1
ATOM 1973 N N . HIS A 1 238 ? -15.165 -23.392 2.815 1.00 83.19 238 HIS A N 1
ATOM 1974 C CA . HIS A 1 238 ? -15.353 -23.463 1.371 1.00 83.19 238 HIS A CA 1
ATOM 1975 C C . HIS A 1 238 ? -16.323 -24.584 1.000 1.00 83.19 238 HIS A C 1
ATOM 1977 O O . HIS A 1 238 ? -16.190 -25.719 1.449 1.00 83.19 238 HIS A O 1
ATOM 1983 N N . ARG A 1 239 ? -17.289 -24.293 0.121 1.00 87.69 239 ARG A N 1
ATOM 1984 C CA . ARG A 1 239 ? -18.218 -25.314 -0.394 1.00 87.69 239 ARG A CA 1
ATOM 1985 C C . ARG A 1 239 ? -17.569 -26.216 -1.448 1.00 87.69 239 ARG A C 1
ATOM 1987 O O . ARG A 1 239 ? -17.929 -27.384 -1.556 1.00 87.69 239 ARG A O 1
ATOM 1994 N N . ARG A 1 240 ? -16.682 -25.657 -2.275 1.00 86.50 240 ARG A N 1
ATOM 1995 C CA . ARG A 1 240 ? -16.046 -26.331 -3.413 1.00 86.50 240 ARG A CA 1
ATOM 1996 C C . ARG A 1 240 ? -14.851 -25.518 -3.905 1.00 86.50 240 ARG A C 1
ATOM 1998 O O . ARG A 1 240 ? -14.909 -24.292 -3.894 1.00 86.50 240 ARG A O 1
ATOM 2005 N N . PHE A 1 241 ? -13.833 -26.213 -4.402 1.00 77.25 241 PHE A N 1
ATOM 2006 C CA . PHE A 1 241 ? -12.752 -25.630 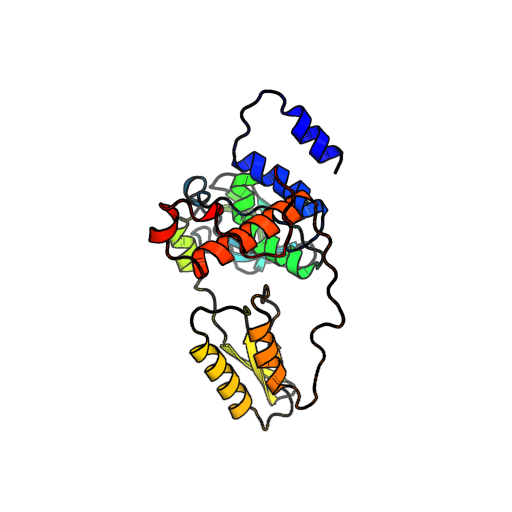-5.188 1.00 77.25 241 PHE A CA 1
ATOM 2007 C C . PHE A 1 241 ? -12.722 -26.253 -6.578 1.00 77.25 241 PHE A C 1
ATOM 2009 O O . PHE A 1 241 ? -12.758 -27.476 -6.710 1.00 77.25 241 PHE A O 1
ATOM 2016 N N . ASP A 1 242 ? -12.616 -25.412 -7.600 1.00 79.81 242 ASP A N 1
ATOM 2017 C CA . ASP A 1 242 ? -12.441 -25.830 -8.986 1.00 79.81 242 ASP A CA 1
ATOM 2018 C C . ASP A 1 242 ? -11.155 -25.213 -9.531 1.00 79.81 242 ASP A C 1
ATOM 2020 O O . ASP A 1 242 ? -10.989 -23.994 -9.539 1.00 79.81 242 ASP A O 1
ATOM 2024 N N . PHE A 1 243 ? -10.240 -26.055 -10.009 1.00 69.69 243 PHE A N 1
ATOM 2025 C CA . PHE A 1 243 ? -8.970 -25.612 -10.575 1.00 69.69 243 PHE A CA 1
ATOM 2026 C C . PHE A 1 243 ? -8.940 -25.888 -12.074 1.00 69.69 243 PHE A C 1
ATOM 2028 O O . PHE A 1 243 ? -9.073 -27.031 -12.513 1.00 69.69 243 PHE A O 1
ATOM 2035 N N . LYS A 1 244 ? -8.704 -24.843 -12.873 1.00 73.50 244 LYS A N 1
ATOM 2036 C CA . LYS A 1 244 ? -8.411 -24.991 -14.299 1.00 73.50 244 LYS A CA 1
ATOM 2037 C C . LYS A 1 244 ? -6.903 -24.998 -14.500 1.00 73.50 244 LYS A C 1
ATOM 2039 O O . LYS A 1 244 ? -6.257 -23.957 -14.494 1.00 73.50 244 LYS A O 1
ATOM 2044 N N . ILE A 1 245 ? -6.355 -26.188 -14.692 1.00 72.56 245 ILE A N 1
ATOM 2045 C CA . ILE A 1 245 ? -4.921 -26.394 -14.894 1.00 72.56 245 ILE A CA 1
ATOM 2046 C C . ILE A 1 245 ? -4.621 -26.609 -16.376 1.00 72.56 245 ILE A C 1
ATOM 2048 O O . ILE A 1 245 ? -5.304 -27.366 -17.066 1.00 72.56 245 ILE A O 1
ATOM 2052 N N . SER A 1 246 ? -3.606 -25.914 -16.888 1.00 76.62 246 SER A N 1
ATOM 2053 C CA . SER A 1 246 ? -3.125 -26.143 -18.250 1.00 76.62 246 SER A CA 1
ATOM 2054 C C . SER A 1 246 ? -2.372 -27.475 -18.316 1.00 76.62 246 SER A C 1
ATOM 2056 O O . SER A 1 246 ? -1.769 -27.896 -17.329 1.00 76.62 246 SER A O 1
ATOM 2058 N N . LYS A 1 247 ? -2.362 -28.139 -19.480 1.00 81.75 247 LYS A N 1
ATOM 2059 C CA . LYS A 1 247 ? -1.590 -29.382 -19.668 1.00 81.75 247 LYS A CA 1
ATOM 2060 C C . LYS A 1 247 ? -0.106 -29.216 -19.280 1.00 81.75 247 LYS A C 1
ATOM 2062 O O . LYS A 1 247 ? 0.365 -30.034 -18.499 1.00 81.75 247 LYS A O 1
ATOM 2067 N N . PRO A 1 248 ? 0.599 -28.135 -19.676 1.00 79.50 248 PRO A N 1
ATOM 2068 C CA . PRO A 1 248 ? 1.970 -27.914 -19.215 1.00 79.50 248 PRO A CA 1
ATOM 2069 C C . PRO A 1 248 ? 2.095 -27.819 -17.690 1.00 79.50 248 PRO A C 1
ATOM 2071 O O . PRO A 1 248 ? 3.044 -28.341 -17.116 1.00 79.50 248 PRO A O 1
ATOM 2074 N N . PHE A 1 249 ? 1.133 -27.181 -17.012 1.00 73.00 249 PHE A N 1
ATOM 2075 C CA . PHE A 1 249 ? 1.145 -27.114 -15.552 1.00 73.00 249 PHE A CA 1
ATOM 2076 C C . PHE A 1 249 ? 0.907 -28.487 -14.914 1.00 73.00 249 PHE A C 1
ATOM 2078 O O . PHE A 1 249 ? 1.548 -28.805 -13.920 1.00 73.00 249 PHE A O 1
ATOM 2085 N N . VAL A 1 250 ? 0.038 -29.322 -15.496 1.00 74.94 250 VAL A N 1
ATOM 2086 C CA . VAL A 1 250 ? -0.143 -30.723 -15.071 1.00 74.94 250 VAL A CA 1
ATOM 2087 C C . VAL A 1 250 ? 1.177 -31.483 -15.170 1.00 74.94 250 VAL A C 1
ATOM 2089 O O . VAL A 1 250 ? 1.541 -32.187 -14.231 1.00 74.94 250 VAL A O 1
ATOM 2092 N N . ASP A 1 251 ? 1.903 -31.322 -16.275 1.00 77.94 251 ASP A N 1
ATOM 2093 C CA . ASP A 1 251 ? 3.175 -32.008 -16.505 1.00 77.94 251 ASP A CA 1
ATOM 2094 C C . ASP A 1 251 ? 4.244 -31.551 -15.493 1.00 77.94 251 ASP A C 1
ATOM 2096 O O . ASP A 1 251 ? 4.928 -32.384 -14.895 1.00 77.94 251 ASP A O 1
ATOM 2100 N N . ILE A 1 252 ? 4.319 -30.245 -15.203 1.00 75.69 252 ILE A N 1
ATOM 2101 C CA . ILE A 1 252 ? 5.200 -29.689 -14.161 1.00 75.69 252 ILE A CA 1
ATOM 2102 C C . ILE A 1 252 ? 4.796 -30.184 -12.769 1.00 75.69 252 ILE A C 1
ATOM 2104 O O . ILE A 1 252 ? 5.653 -30.611 -12.001 1.00 75.69 252 ILE A O 1
ATOM 2108 N N . ALA A 1 253 ? 3.508 -30.150 -12.426 1.00 69.00 253 ALA A N 1
ATOM 2109 C CA . ALA A 1 253 ? 3.019 -30.582 -11.119 1.00 69.00 253 ALA A CA 1
ATOM 2110 C C . ALA A 1 253 ? 3.288 -32.074 -10.890 1.00 69.00 253 ALA A C 1
ATOM 2112 O O . ALA A 1 253 ? 3.740 -32.452 -9.809 1.00 69.00 253 ALA A O 1
ATOM 2113 N N . ARG A 1 254 ? 3.086 -32.910 -11.918 1.00 69.75 254 ARG A N 1
ATOM 2114 C CA . ARG A 1 254 ? 3.478 -34.324 -11.900 1.00 69.75 254 ARG A CA 1
ATOM 2115 C C . ARG A 1 254 ? 4.970 -34.461 -11.657 1.00 69.75 254 ARG A C 1
ATOM 2117 O O . ARG A 1 254 ? 5.339 -35.154 -10.721 1.00 69.75 254 ARG A O 1
ATOM 2124 N N . TYR A 1 255 ? 5.807 -33.752 -12.413 1.00 68.00 255 TYR A N 1
ATOM 2125 C CA . TYR A 1 255 ? 7.257 -33.770 -12.215 1.00 68.00 255 TYR A CA 1
ATOM 2126 C C . TYR A 1 255 ? 7.666 -33.344 -10.796 1.00 68.00 255 TYR A C 1
ATOM 2128 O O . TYR A 1 255 ? 8.486 -34.009 -10.170 1.00 68.00 255 TYR A O 1
ATOM 2136 N N . SER A 1 256 ? 7.084 -32.274 -10.248 1.00 62.94 256 SER A N 1
ATOM 2137 C CA . SER A 1 256 ? 7.385 -31.794 -8.894 1.00 62.94 256 SER A CA 1
ATOM 2138 C C . SER A 1 256 ? 6.930 -32.764 -7.804 1.00 62.94 256 SER A C 1
ATOM 2140 O O . SER A 1 256 ? 7.671 -32.975 -6.845 1.00 62.94 256 SER A O 1
ATOM 2142 N N . LEU A 1 257 ? 5.748 -33.372 -7.941 1.00 60.19 257 LEU A N 1
ATOM 2143 C CA . LEU A 1 257 ? 5.266 -34.416 -7.030 1.00 60.19 257 LEU A CA 1
ATOM 2144 C C . LEU A 1 257 ? 6.148 -35.666 -7.102 1.00 60.19 257 LEU A C 1
ATOM 2146 O O . LEU A 1 257 ? 6.510 -36.213 -6.062 1.00 60.19 257 LEU A O 1
ATOM 2150 N N . HIS A 1 258 ? 6.544 -36.071 -8.312 1.00 59.00 258 HIS A N 1
ATOM 2151 C CA . HIS A 1 258 ? 7.480 -37.173 -8.540 1.00 59.00 258 HIS A CA 1
ATOM 2152 C C . HIS A 1 258 ? 8.822 -36.863 -7.877 1.00 59.00 258 HIS A C 1
ATOM 2154 O O . HIS A 1 258 ? 9.283 -37.628 -7.041 1.00 59.00 258 HIS A O 1
ATOM 2160 N N . SER A 1 259 ? 9.408 -35.696 -8.143 1.00 57.66 259 SER A N 1
ATOM 2161 C CA . SER A 1 259 ? 10.676 -35.275 -7.541 1.00 57.66 259 SER A CA 1
ATOM 2162 C C . SER A 1 259 ? 10.616 -35.297 -6.011 1.00 57.66 259 SER A C 1
ATOM 2164 O O . SER A 1 259 ? 11.449 -35.938 -5.378 1.00 57.66 259 SER A O 1
ATOM 2166 N N . GLN A 1 260 ? 9.575 -34.722 -5.398 1.00 56.84 260 GLN A N 1
ATOM 2167 C CA . GLN A 1 260 ? 9.420 -34.763 -3.940 1.00 56.84 260 GLN A CA 1
ATOM 2168 C C . GLN A 1 260 ? 9.230 -36.183 -3.396 1.00 56.84 260 GLN A C 1
ATOM 2170 O O . GLN A 1 260 ? 9.709 -36.479 -2.304 1.00 56.84 260 GLN A O 1
ATOM 2175 N N . TYR A 1 261 ? 8.546 -37.067 -4.126 1.00 54.19 261 TYR A N 1
ATOM 2176 C CA . TYR A 1 261 ? 8.387 -38.467 -3.734 1.00 54.19 261 TYR A CA 1
ATOM 2177 C C . TYR A 1 261 ? 9.733 -39.208 -3.733 1.00 54.19 261 TYR A C 1
ATOM 2179 O O . TYR A 1 261 ? 10.060 -39.885 -2.757 1.00 54.19 261 TYR A O 1
ATOM 2187 N N . TYR A 1 262 ? 10.545 -39.034 -4.778 1.00 55.91 262 TYR A N 1
ATOM 2188 C CA . TYR A 1 262 ? 11.856 -39.681 -4.893 1.00 55.91 262 TYR A CA 1
ATOM 2189 C C . TYR A 1 262 ? 12.907 -39.050 -3.971 1.00 55.91 262 TYR A C 1
ATOM 2191 O O . TYR A 1 262 ? 13.685 -39.777 -3.358 1.00 55.91 262 TYR A O 1
ATOM 2199 N N . GLU A 1 263 ? 12.899 -37.730 -3.790 1.00 55.28 263 GLU A N 1
ATOM 2200 C CA . GLU A 1 263 ? 13.805 -37.033 -2.868 1.00 55.28 263 GLU A CA 1
ATOM 2201 C C . GLU A 1 263 ? 13.485 -37.314 -1.395 1.00 55.28 263 GLU A C 1
ATOM 2203 O O . GLU A 1 263 ? 14.401 -37.340 -0.573 1.00 55.28 263 GLU A O 1
ATOM 2208 N N . LYS A 1 264 ? 12.212 -37.559 -1.041 1.00 50.97 264 LYS A N 1
ATOM 2209 C CA . LYS A 1 264 ? 11.811 -37.842 0.350 1.00 50.97 264 LYS A CA 1
ATOM 2210 C C . LYS A 1 264 ? 11.799 -39.326 0.718 1.00 50.97 264 LYS A C 1
ATOM 2212 O O . LYS A 1 264 ? 11.876 -39.625 1.906 1.00 50.97 264 LYS A O 1
ATOM 2217 N N . LYS A 1 265 ? 11.697 -40.255 -0.243 1.00 51.34 265 LYS A N 1
ATOM 2218 C CA . LYS A 1 265 ? 11.652 -41.705 0.047 1.00 51.34 265 LYS A CA 1
ATOM 2219 C C . LYS A 1 265 ? 12.876 -42.502 -0.400 1.00 51.34 265 LYS A C 1
ATOM 2221 O O . LYS A 1 265 ? 13.057 -43.610 0.094 1.00 51.34 265 LYS A O 1
ATOM 2226 N N . PHE A 1 266 ? 13.722 -41.972 -1.283 1.00 51.81 266 PHE A N 1
ATOM 2227 C CA . PHE A 1 266 ? 14.922 -42.669 -1.746 1.00 51.81 266 PHE A CA 1
ATOM 2228 C C . PHE A 1 266 ? 16.186 -41.902 -1.340 1.00 51.81 266 PHE A C 1
ATOM 2230 O O . PHE A 1 266 ? 16.443 -40.825 -1.881 1.00 51.81 266 PHE A O 1
ATOM 2237 N N . PRO A 1 267 ? 17.007 -42.441 -0.417 1.00 59.06 267 PRO A N 1
ATOM 2238 C CA . PRO A 1 267 ? 18.294 -41.854 -0.063 1.00 59.06 267 PRO A CA 1
ATOM 2239 C C . PRO A 1 267 ? 19.117 -41.532 -1.315 1.00 59.06 267 PRO A C 1
ATOM 2241 O O . PRO A 1 267 ? 19.339 -42.409 -2.149 1.00 59.06 267 PRO A O 1
ATOM 2244 N N . ARG A 1 268 ? 19.613 -40.293 -1.429 1.00 54.16 268 ARG A N 1
ATOM 2245 C CA . ARG A 1 268 ? 20.407 -39.799 -2.578 1.00 54.16 268 ARG A CA 1
ATOM 2246 C C . ARG A 1 268 ? 21.572 -40.711 -2.983 1.00 54.16 268 ARG A C 1
ATOM 2248 O O . ARG A 1 268 ? 21.969 -40.725 -4.142 1.00 54.16 268 ARG A O 1
ATOM 2255 N N . ILE A 1 269 ? 22.118 -41.479 -2.040 1.00 59.53 269 ILE A N 1
ATOM 2256 C CA . ILE A 1 269 ? 23.208 -42.431 -2.287 1.00 59.53 269 ILE A CA 1
ATOM 2257 C C . ILE A 1 269 ? 22.772 -43.635 -3.137 1.00 59.53 269 ILE A C 1
ATOM 2259 O O . ILE A 1 269 ? 23.573 -44.192 -3.879 1.00 59.53 269 ILE A O 1
ATOM 2263 N N . LEU A 1 270 ? 21.490 -44.005 -3.090 1.00 54.12 270 LEU A N 1
ATOM 2264 C CA . LEU A 1 270 ? 20.934 -45.109 -3.872 1.00 54.12 270 LEU A CA 1
ATOM 2265 C C . LEU A 1 270 ? 20.666 -44.718 -5.332 1.00 54.12 270 LEU A C 1
ATOM 2267 O O . LEU A 1 270 ? 20.473 -45.594 -6.162 1.00 54.12 270 LEU A O 1
ATOM 2271 N N . TRP A 1 271 ? 20.717 -43.428 -5.680 1.00 55.12 271 TRP A N 1
ATOM 2272 C CA . TRP A 1 271 ? 20.506 -42.947 -7.054 1.00 55.12 271 TRP A CA 1
ATOM 2273 C C . TRP A 1 271 ? 21.659 -43.307 -8.009 1.00 55.12 271 TRP A C 1
ATOM 2275 O O . TRP A 1 271 ? 21.518 -43.184 -9.221 1.00 55.12 271 TRP A O 1
ATOM 2285 N N . TRP A 1 272 ? 22.798 -43.755 -7.470 1.00 54.06 272 TRP A N 1
ATOM 2286 C CA . TRP A 1 272 ? 23.992 -44.164 -8.221 1.00 54.06 272 TRP A CA 1
ATOM 2287 C C . TRP A 1 272 ? 23.953 -45.636 -8.650 1.00 54.06 272 TRP A C 1
ATOM 2289 O O . TRP A 1 272 ? 24.815 -46.094 -9.398 1.00 54.06 272 TRP A O 1
ATOM 2299 N N . PHE A 1 273 ? 22.961 -46.383 -8.169 1.00 53.59 273 PHE A N 1
ATOM 2300 C CA . PHE A 1 273 ? 22.760 -47.790 -8.480 1.00 53.59 273 PHE A CA 1
ATOM 2301 C C . PHE A 1 273 ? 21.576 -47.949 -9.446 1.00 53.59 273 PHE A C 1
ATOM 2303 O O . PHE A 1 273 ? 20.611 -47.186 -9.365 1.00 53.59 273 PHE A O 1
ATOM 2310 N N . PRO A 1 274 ? 21.604 -48.945 -10.350 1.00 51.97 274 PRO A N 1
ATOM 2311 C CA . PRO A 1 274 ? 20.630 -49.094 -11.427 1.00 51.97 274 PRO A CA 1
ATOM 2312 C C . PRO A 1 274 ? 19.296 -49.706 -10.966 1.00 51.97 274 PRO A C 1
ATOM 2314 O O . PRO A 1 274 ? 18.800 -50.674 -11.540 1.00 51.97 274 PRO A O 1
ATOM 2317 N N . PHE A 1 275 ? 18.693 -49.148 -9.913 1.00 48.88 275 PHE A N 1
ATOM 2318 C CA . PHE A 1 275 ? 17.439 -49.637 -9.329 1.00 48.88 275 PHE A CA 1
ATOM 2319 C C . PHE A 1 275 ? 16.201 -49.375 -10.204 1.00 48.88 275 PHE A C 1
ATOM 2321 O O . PHE A 1 275 ? 15.125 -49.864 -9.879 1.00 48.88 275 PHE A O 1
ATOM 2328 N N . TRP A 1 276 ? 16.331 -48.690 -11.349 1.00 50.25 276 TRP A N 1
ATOM 2329 C CA . TRP A 1 276 ? 15.248 -48.564 -12.339 1.00 50.25 276 TRP A CA 1
ATOM 2330 C C . TRP A 1 276 ? 14.801 -49.911 -12.939 1.00 50.25 276 TRP A C 1
ATOM 2332 O O . TRP A 1 276 ? 13.747 -49.974 -13.562 1.00 50.25 276 TRP A O 1
ATOM 2342 N N . ASN A 1 277 ? 15.571 -50.988 -12.734 1.00 41.66 277 ASN A N 1
ATOM 2343 C CA . ASN A 1 277 ? 15.201 -52.359 -13.108 1.00 41.66 277 ASN A CA 1
ATOM 2344 C C . ASN A 1 277 ? 14.462 -53.132 -11.998 1.00 41.66 277 ASN A C 1
ATOM 2346 O O . ASN A 1 277 ? 14.092 -54.284 -12.205 1.00 41.66 277 ASN A O 1
ATOM 2350 N N . LEU A 1 278 ? 14.256 -52.528 -10.825 1.00 40.00 278 LEU A N 1
ATOM 2351 C CA . LEU A 1 278 ? 13.524 -53.108 -9.696 1.00 40.00 278 LEU A CA 1
ATOM 2352 C C . LEU A 1 278 ? 12.230 -52.317 -9.473 1.00 40.00 278 LEU A C 1
ATOM 2354 O O . LEU A 1 278 ? 12.027 -51.682 -8.442 1.00 40.00 278 LEU A O 1
ATOM 2358 N N . ILE A 1 279 ? 11.364 -52.328 -10.483 1.00 42.84 279 ILE A N 1
ATOM 2359 C CA . ILE A 1 279 ? 9.969 -51.916 -10.332 1.00 42.84 279 ILE A CA 1
ATOM 2360 C C . ILE A 1 279 ? 9.202 -53.172 -9.918 1.00 42.84 279 ILE A C 1
ATOM 2362 O O . ILE A 1 279 ? 9.117 -54.128 -10.682 1.00 42.84 279 ILE A O 1
ATOM 2366 N N . VAL A 1 280 ? 8.711 -53.171 -8.678 1.00 38.91 280 VAL A N 1
ATOM 2367 C CA . VAL A 1 280 ? 7.678 -54.105 -8.218 1.00 38.91 280 VAL A CA 1
ATOM 2368 C C . VAL A 1 280 ? 6.356 -53.636 -8.818 1.00 38.91 280 VAL A C 1
ATOM 2370 O O . VAL A 1 280 ? 6.110 -52.432 -8.888 1.00 38.91 280 VAL A O 1
ATOM 2373 N N . ASP A 1 281 ? 5.584 -54.605 -9.294 1.00 42.53 281 ASP A N 1
ATOM 2374 C CA . ASP A 1 281 ? 4.429 -54.472 -10.174 1.00 42.53 281 ASP A CA 1
ATOM 2375 C C . ASP A 1 281 ? 3.393 -53.403 -9.785 1.00 42.53 281 ASP A C 1
ATOM 2377 O O . ASP A 1 281 ? 3.178 -53.083 -8.616 1.00 42.53 281 ASP A O 1
ATOM 2381 N N . ASP A 1 282 ? 2.726 -52.929 -10.841 1.00 40.41 282 ASP A N 1
ATOM 2382 C CA . ASP A 1 282 ? 1.566 -52.040 -10.897 1.00 40.41 282 ASP A CA 1
ATOM 2383 C C . ASP A 1 282 ? 1.819 -50.570 -10.560 1.00 40.41 282 ASP A C 1
ATOM 2385 O O . ASP A 1 282 ? 1.600 -50.129 -9.447 1.00 40.41 282 ASP A O 1
ATOM 2389 N N . TYR A 1 283 ? 2.247 -49.790 -11.558 1.00 31.77 283 TYR A N 1
ATOM 2390 C CA . TYR A 1 283 ? 1.519 -48.618 -12.078 1.00 31.77 283 TYR A CA 1
ATOM 2391 C C . TYR A 1 283 ? 2.262 -48.126 -13.325 1.00 31.77 283 TYR A C 1
ATOM 2393 O O . TYR A 1 283 ? 3.371 -47.597 -13.257 1.00 31.77 283 TYR A O 1
ATOM 2401 N N . TRP A 1 284 ? 1.642 -48.334 -14.485 1.00 33.28 284 TRP A N 1
ATOM 2402 C CA . TRP A 1 284 ? 2.148 -47.889 -15.777 1.00 33.28 284 TRP A CA 1
ATOM 2403 C C . TRP A 1 284 ? 2.310 -46.365 -15.798 1.00 33.28 284 TRP A C 1
ATOM 2405 O O . TRP A 1 284 ? 1.331 -45.619 -15.764 1.00 33.28 284 TRP A O 1
ATOM 2415 N N . VAL A 1 285 ? 3.557 -45.909 -15.894 1.00 33.22 285 VAL A N 1
ATOM 2416 C CA . VAL A 1 285 ? 3.893 -44.616 -16.486 1.00 33.22 285 VAL A CA 1
ATOM 2417 C C . VAL A 1 285 ? 4.304 -44.933 -17.915 1.00 33.22 285 VAL A C 1
ATOM 2419 O O . VAL A 1 285 ? 5.349 -45.546 -18.135 1.00 33.22 285 VAL A O 1
ATOM 2422 N N . ASP A 1 286 ? 3.457 -44.568 -18.875 1.00 30.30 286 ASP A N 1
ATOM 2423 C CA . ASP A 1 286 ? 3.842 -44.595 -20.283 1.00 30.30 286 ASP A CA 1
ATOM 2424 C C . ASP A 1 286 ? 5.132 -43.787 -20.466 1.00 30.30 286 ASP A C 1
ATOM 2426 O O . ASP A 1 286 ? 5.249 -42.641 -20.018 1.00 30.30 286 ASP A O 1
ATOM 2430 N N . LYS A 1 287 ? 6.110 -44.437 -21.096 1.00 33.62 287 LYS A N 1
ATOM 2431 C CA . LYS A 1 287 ? 7.424 -43.891 -21.430 1.00 33.62 287 LYS A CA 1
ATOM 2432 C C . LYS A 1 287 ? 7.302 -42.631 -22.298 1.00 33.62 287 LYS A C 1
ATOM 2434 O O . LYS A 1 287 ? 6.561 -42.626 -23.280 1.00 33.62 287 LYS A O 1
ATOM 2439 N N . MET A 1 288 ? 8.112 -41.621 -21.972 1.00 32.50 288 MET A N 1
ATOM 2440 C CA . MET A 1 288 ? 8.824 -40.834 -22.990 1.00 32.50 288 MET A CA 1
ATOM 2441 C C . MET A 1 288 ? 10.021 -41.642 -23.488 1.00 32.50 288 MET A C 1
ATOM 2443 O O . MET A 1 288 ? 10.649 -42.323 -22.642 1.00 32.50 288 MET A O 1
#

Organism: NCBI:txid412755

Radius of gyration: 25.61 Å; chains: 1; bounding box: 46×83×62 Å

Secondary structure (DSSP, 8-state):
-HHHHHHHHTTTT----HHHHHHHHHHHHHHTT-TT--PPPPTTHHHH--EE--EEEEEETTEEEEEEE-SSS-PPTTPEEEEETTEEHHHHHHHHTTT---S-HHHHHHHHHHHHHHHHHHTS---SSEEEEEEETTEEEEEEE--EEHHHHHHHH-----SEEEEEEETTEEEEEEE-S-B--S-HHHHHHHHHHHHHHTTT-S--EEE-TT---B-HHHHHHHHTTT-SS---S-S-------HHHHHHHHHHHHHHHHHHHS-GGGGGS-GGG---S-------

pLDDT: mean 84.31, std 15.96, range [30.3, 98.62]

InterPro domains:
  IPR029045 ClpP/crotonase-like domain superfamily [SSF52096] (25-245)

Foldseek 3Di:
DVVLVVVVVVCPPDDDDPLNVQQSCLLVQLVQLDQVSGDDDDPCLCVVDQWWQQFQWADDPQWIFGQDGLAPFPPDGRWTWQDKQPHGVSVVLVVLSSRHSHDDPLVSRVVCSVCVRVCCCRVVVHDAQIFTWTDDPNDIDTTGRGIDGPVSSDVRVDDDDAWDWDWDQDPNDTAIETEHLEQDDPDPVVLLVVLVCVCVVCVVPPHHHYHHSNYPYDDVVSVVSNVVSVDPDDDDPDPDDDDDDDPVRVVVVVVVVVVCVCPVPPDPVCVVPPCVVVDDDDDDDDDD

Sequence (288 aa):
AEEVKSRIRSLESEKIQLVHAYFYLQEVAAFMQDEHTKVRFLRTWDKHFPERFPLIIKIFKENVYVMQDLGPAGIPAYSELLSIDGRPVAEMIDDCWKLVNQTLPHYKRQIAEETFGTWLQAYFKNKPPWEVSYRYDGQEEMVKVPAISAEEFREKAGQDVMYSESSLEVSGEAVPVLEIPKFYYQDREAYDKFIEDFFSKHKDKNAIVIDIRRNPGGDGRWALFVLDFLTDSPYLEHRRFDFKISKPFVDIARYSLHSQYYEKKFPRILWWFPFWNLIVDDYWVDKM